Protein AF-0000000077545624 (afdb_homodimer)

Foldseek 3Di:
DPPPPPPPPPPPPPPPCPPPVQFDKDWDDQPPPVNVVVVVVVVVVVPVPDDDDDDDDGDPTDIDHDDDFDKDWDWDWDDDPPDIAIKIWIWTDDPSVRDIDIDIDHD/DPPPPPPPPPPPPPPPCPPPVQFDKDWDDQPPPVNVVVVVVVVVVVPVPDDDDDDDDGDPTDIDHDDDWDKDWDWDWDDDPHDIAIKIWIWTDDPSVRDIDIDIDHD

Radius of gyration: 26.28 Å; Cα contacts (8 Å, |Δi|>4): 383; chains: 2; bounding box: 69×70×75 Å

Structure (mmCIF, N/CA/C/O backbone):
data_AF-0000000077545624-model_v1
#
loop_
_entity.id
_entity.type
_entity.pdbx_description
1 polymer '(pine wood nematode) hypothetical protein'
#
loop_
_atom_site.group_PDB
_atom_site.id
_atom_site.type_symbol
_atom_site.label_atom_id
_atom_site.label_alt_id
_atom_site.label_comp_id
_atom_site.label_asym_id
_atom_site.label_entity_id
_atom_site.label_seq_id
_atom_site.pdbx_PDB_ins_code
_atom_site.Cartn_x
_atom_site.Cartn_y
_atom_site.Cartn_z
_atom_site.occupancy
_atom_site.B_iso_or_equiv
_atom_site.auth_seq_id
_atom_site.auth_comp_id
_atom_site.auth_asym_id
_atom_site.auth_atom_id
_atom_site.pdbx_PDB_model_num
ATOM 1 N N . MET A 1 1 ? -30.781 -36.688 50.375 1 37.25 1 MET A N 1
ATOM 2 C CA . MET A 1 1 ? -30.953 -35.594 49.438 1 37.25 1 MET A CA 1
ATOM 3 C C . MET A 1 1 ? -29.672 -35.344 48.625 1 37.25 1 MET A C 1
ATOM 5 O O . MET A 1 1 ? -28.625 -35.094 49.188 1 37.25 1 MET A O 1
ATOM 9 N N . SER A 1 2 ? -29.484 -36.125 47.438 1 46.56 2 SER A N 1
ATOM 10 C CA . SER A 1 2 ? -28.375 -36.156 46.5 1 46.56 2 SER A CA 1
ATOM 11 C C . SER A 1 2 ? -28.109 -34.781 45.906 1 46.56 2 SER A C 1
ATOM 13 O O . SER A 1 2 ? -29.047 -34.156 45.406 1 46.56 2 SER A O 1
ATOM 15 N N . THR A 1 3 ? -27.281 -33.906 46.469 1 46.47 3 THR A N 1
ATOM 16 C CA . THR A 1 3 ? -26.812 -32.625 45.969 1 46.47 3 THR A CA 1
ATOM 17 C C . THR A 1 3 ? -26.203 -32.781 44.594 1 46.47 3 THR A C 1
ATOM 19 O O . THR A 1 3 ? -25.25 -33.531 44.375 1 46.47 3 THR A O 1
ATOM 22 N N . LYS A 1 4 ? -27.062 -32.688 43.562 1 50.19 4 LYS A N 1
ATOM 23 C CA . LYS A 1 4 ? -26.625 -32.625 42.156 1 50.19 4 LYS A CA 1
ATOM 24 C C . LYS A 1 4 ? -25.641 -31.469 41.938 1 50.19 4 LYS A C 1
ATOM 26 O O . LYS A 1 4 ? -26 -30.297 42.125 1 50.19 4 LYS A O 1
ATOM 31 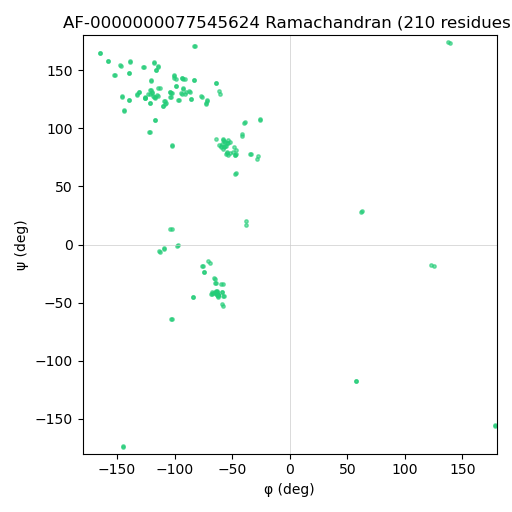N N . LEU A 1 5 ? -24.391 -31.609 42.312 1 43.12 5 LEU A N 1
ATOM 32 C CA . LEU A 1 5 ? -23.375 -30.641 41.969 1 43.12 5 LEU A CA 1
ATOM 33 C C . LEU A 1 5 ? -23.312 -30.438 40.438 1 43.12 5 LEU A C 1
ATOM 35 O O . LEU A 1 5 ? -23.078 -31.391 39.688 1 43.12 5 LEU A O 1
ATOM 39 N N . THR A 1 6 ? -24.141 -29.578 39.875 1 48.28 6 THR A N 1
ATOM 40 C CA . THR A 1 6 ? -24.062 -29.203 38.469 1 48.28 6 THR A CA 1
ATOM 41 C C . THR A 1 6 ? -22.688 -28.625 38.156 1 48.28 6 THR A C 1
ATOM 43 O O . THR A 1 6 ? -22.281 -27.609 38.75 1 48.28 6 THR A O 1
ATOM 46 N N . VAL A 1 7 ? -21.719 -29.453 37.75 1 47 7 VAL A N 1
ATOM 47 C CA . VAL A 1 7 ? -20.406 -29.047 37.219 1 47 7 VAL A CA 1
ATOM 48 C C . VAL A 1 7 ? -20.594 -28.172 36 1 47 7 VAL A C 1
ATOM 50 O O . VAL A 1 7 ? -21.172 -28.594 35 1 47 7 VAL A O 1
ATOM 53 N N . LEU A 1 8 ? -20.844 -26.859 36.25 1 44.16 8 LEU A N 1
ATOM 54 C CA . LEU A 1 8 ? -20.812 -25.922 35.156 1 44.16 8 LEU A CA 1
ATOM 55 C C . LEU A 1 8 ? -19.469 -25.969 34.438 1 44.16 8 LEU A C 1
ATOM 57 O O . LEU A 1 8 ? -18.438 -25.609 35 1 44.16 8 LEU A O 1
ATOM 61 N N . CYS A 1 9 ? -19.234 -26.844 33.406 1 41.84 9 CYS A N 1
ATOM 62 C CA . CYS A 1 9 ? -18.078 -26.891 32.531 1 41.84 9 CYS A CA 1
ATOM 63 C C . CYS A 1 9 ? -17.922 -25.578 31.766 1 41.84 9 CYS A C 1
ATOM 65 O O . CYS A 1 9 ? -18.812 -25.203 31 1 41.84 9 CYS A O 1
ATOM 67 N N . PHE A 1 10 ? -17.281 -24.562 32.375 1 43.69 10 PHE A N 1
ATOM 68 C CA . PHE A 1 10 ? -16.859 -23.391 31.609 1 43.69 10 PHE A CA 1
ATOM 69 C C . PHE A 1 10 ? -16 -23.797 30.422 1 43.69 10 PHE A C 1
ATOM 71 O O . PHE A 1 10 ? -14.875 -24.281 30.594 1 43.69 10 PHE A O 1
ATOM 78 N N . PHE A 1 11 ? -16.562 -24.266 29.297 1 41.69 11 PHE A N 1
ATOM 79 C CA . PHE A 1 11 ? -15.82 -24.406 28.062 1 41.69 11 PHE A CA 1
ATOM 80 C C . PHE A 1 11 ? -15.102 -23.109 27.703 1 41.69 11 PHE A C 1
ATOM 82 O O . PHE A 1 11 ? -15.742 -22.109 27.375 1 41.69 11 PHE A O 1
ATOM 89 N N . GLY A 1 12 ? -13.977 -22.781 28.312 1 37.41 12 GLY A N 1
ATOM 90 C CA . GLY A 1 12 ? -13.141 -21.688 27.844 1 37.41 12 GLY A CA 1
ATOM 91 C C . GLY A 1 12 ? -12.742 -21.812 26.391 1 37.41 12 GLY A C 1
ATOM 92 O O . GLY A 1 12 ? -12.133 -22.812 25.984 1 37.41 12 GLY A O 1
ATOM 93 N N . ILE A 1 13 ? -13.469 -21.359 25.453 1 38.97 13 ILE A N 1
ATOM 94 C CA . ILE A 1 13 ? -12.984 -21.188 24.078 1 38.97 13 ILE A CA 1
ATO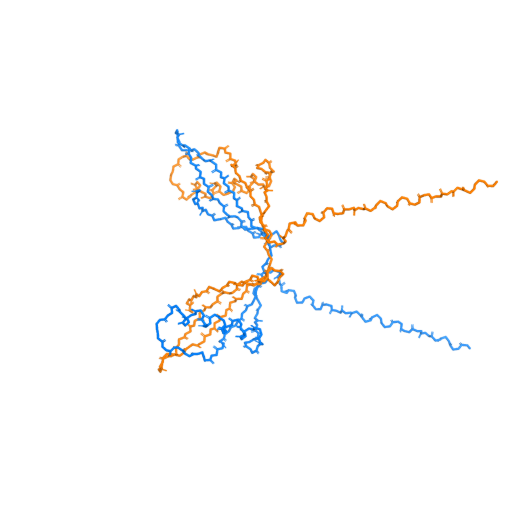M 95 C C . ILE A 1 13 ? -11.625 -20.5 24.094 1 38.97 13 ILE A C 1
ATOM 97 O O . ILE A 1 13 ? -11.508 -19.359 24.531 1 38.97 13 ILE A O 1
ATOM 101 N N . MET A 1 14 ? -10.617 -21.25 24.406 1 38.84 14 MET A N 1
ATOM 102 C CA . MET A 1 14 ? -9.281 -20.719 24.141 1 38.84 14 MET A CA 1
ATOM 103 C C . MET A 1 14 ? -9.195 -20.156 22.719 1 38.84 14 MET A C 1
ATOM 105 O O . MET A 1 14 ? -9.266 -20.906 21.75 1 38.84 14 MET A O 1
ATOM 109 N N . ALA A 1 15 ? -9.586 -18.969 22.469 1 36.28 15 ALA A N 1
ATOM 110 C CA . ALA A 1 15 ? -9.141 -18.281 21.25 1 36.28 15 ALA A CA 1
ATOM 111 C C . ALA A 1 15 ? -7.633 -18.406 21.062 1 36.28 15 ALA A C 1
ATOM 113 O O . ALA A 1 15 ? -6.859 -18 21.938 1 36.28 15 ALA A O 1
ATOM 114 N N . VAL A 1 16 ? -7.145 -19.516 20.625 1 35.31 16 VAL A N 1
ATOM 115 C CA . VAL A 1 16 ? -5.781 -19.469 20.109 1 35.31 16 VAL A CA 1
ATOM 116 C C . VAL A 1 16 ? -5.523 -18.125 19.422 1 35.31 16 VAL A C 1
ATOM 118 O O . VAL A 1 16 ? -6.133 -17.812 18.406 1 35.31 16 VAL A O 1
ATOM 121 N N . ALA A 1 17 ? -5.293 -17.094 20.188 1 35.62 17 ALA A N 1
ATOM 122 C CA . ALA A 1 17 ? -4.66 -15.906 19.625 1 35.62 17 ALA A CA 1
ATOM 123 C C . ALA A 1 17 ? -3.439 -16.281 18.797 1 35.62 17 ALA A C 1
ATOM 125 O O . ALA A 1 17 ? -2.422 -16.719 19.344 1 35.62 17 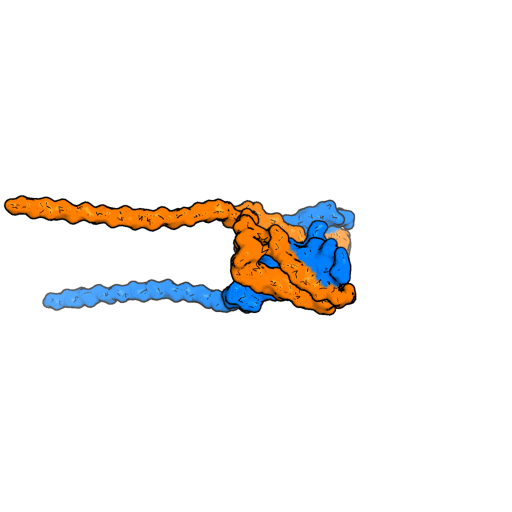ALA A O 1
ATOM 126 N N . TYR A 1 18 ? -3.586 -17.109 17.688 1 36.59 18 TYR A N 1
ATOM 127 C CA . TYR A 1 18 ? -2.439 -17 16.797 1 36.59 18 TYR A CA 1
ATOM 128 C C . TYR A 1 18 ? -1.783 -15.625 16.922 1 36.59 18 TYR A C 1
ATOM 130 O O . TYR A 1 18 ? -2.412 -14.602 16.625 1 36.59 18 TYR A O 1
ATOM 138 N N . SER A 1 19 ? -1.057 -15.398 17.953 1 40.72 19 SER A N 1
ATOM 139 C CA . SER A 1 19 ? -0.257 -14.203 18.203 1 40.72 19 SER A CA 1
ATOM 140 C C . SER A 1 19 ? 0.385 -13.695 16.922 1 40.72 19 SER A C 1
ATOM 142 O O . SER A 1 19 ? 1.55 -13.984 16.641 1 40.72 19 SER A O 1
ATOM 144 N N . GLN A 1 20 ? -0.12 -14.148 15.703 1 45.25 20 GLN A N 1
ATOM 145 C CA . GLN A 1 20 ? 0.575 -13.43 14.641 1 45.25 20 GLN A CA 1
ATOM 146 C C . GLN A 1 20 ? 0.751 -11.953 14.992 1 45.25 20 GLN A C 1
ATOM 148 O O . GLN A 1 20 ? -0.158 -11.328 15.547 1 45.25 20 GLN A O 1
ATOM 153 N N . ILE A 1 21 ? 1.891 -11.703 15.523 1 49.56 21 ILE A N 1
ATOM 154 C CA . ILE A 1 21 ? 2.16 -10.281 15.695 1 49.56 21 ILE A CA 1
ATOM 155 C C . ILE A 1 21 ? 1.366 -9.477 14.672 1 49.56 21 ILE A C 1
ATOM 157 O O . ILE A 1 21 ? 1.457 -9.734 13.469 1 49.56 21 ILE A O 1
ATOM 161 N N . PRO A 1 22 ? 0.387 -8.82 15.016 1 58.16 22 PRO A N 1
ATOM 162 C CA . PRO A 1 22 ? -0.35 -7.969 14.07 1 58.16 22 PRO A CA 1
ATOM 163 C C . PRO A 1 22 ? 0.566 -7.246 13.086 1 58.16 22 PRO A C 1
ATOM 165 O O . PRO A 1 22 ? 1.574 -6.66 13.492 1 58.16 22 PRO A O 1
ATOM 168 N N . GLY A 1 23 ? 0.608 -7.656 11.891 1 65.56 23 GLY A N 1
ATOM 169 C CA . GLY A 1 23 ? 1.312 -6.969 10.82 1 65.56 23 GLY A CA 1
ATOM 170 C C . GLY A 1 23 ? 2.354 -7.832 10.141 1 65.56 23 GLY A C 1
ATOM 171 O O . GLY A 1 23 ? 2.887 -7.461 9.094 1 65.56 23 GLY A O 1
ATOM 172 N N . GLY A 1 24 ? 2.752 -9 10.875 1 81.56 24 GLY A N 1
ATOM 173 C CA . GLY A 1 24 ? 3.748 -9.82 10.195 1 81.56 24 GLY A CA 1
ATOM 174 C C . GLY A 1 24 ? 3.148 -10.766 9.172 1 81.56 24 GLY A C 1
ATOM 175 O O . GLY A 1 24 ? 1.928 -10.906 9.094 1 81.56 24 GLY A O 1
ATOM 176 N N . PHE A 1 25 ? 4.051 -11.383 8.414 1 92.19 25 PHE A N 1
ATOM 177 C CA . PHE A 1 25 ? 3.596 -12.344 7.41 1 92.19 25 PHE A CA 1
ATOM 178 C C . PHE A 1 25 ? 3.352 -13.711 8.039 1 92.19 25 PHE A C 1
ATOM 180 O O . PHE A 1 25 ? 4.094 -14.133 8.93 1 92.19 25 PHE A O 1
ATOM 187 N N . ALA A 1 26 ? 2.348 -14.383 7.621 1 94.88 26 ALA A N 1
ATOM 188 C CA . ALA A 1 26 ? 2.014 -15.758 7.984 1 94.88 26 ALA A CA 1
ATOM 189 C C . ALA A 1 26 ? 1.995 -16.656 6.758 1 94.88 26 ALA A C 1
ATOM 191 O O . ALA A 1 26 ? 1.365 -16.344 5.75 1 94.88 26 ALA A O 1
ATOM 192 N N . GLU A 1 27 ? 2.672 -17.766 6.898 1 97.38 27 GLU A N 1
ATOM 193 C CA . GLU A 1 27 ? 2.67 -18.719 5.789 1 97.38 27 GLU A CA 1
ATOM 194 C C . GLU A 1 27 ? 1.269 -19.266 5.535 1 97.38 27 GLU A C 1
ATOM 196 O O . GLU A 1 27 ? 0.531 -19.547 6.48 1 97.38 27 GLU A O 1
ATOM 201 N N . GLN A 1 28 ? 1.001 -19.359 4.285 1 98.19 28 GLN A N 1
ATOM 202 C CA . GLN A 1 28 ? -0.296 -19.906 3.893 1 98.19 28 GLN A CA 1
ATOM 203 C C . GLN A 1 28 ? -0.137 -21.234 3.16 1 98.19 28 GLN A C 1
ATOM 205 O O . GLN A 1 28 ? 0.902 -21.484 2.551 1 98.19 28 GLN A O 1
ATOM 210 N N . ASP A 1 29 ? -1.139 -22.016 3.244 1 98.44 29 ASP A N 1
ATOM 211 C CA . ASP A 1 29 ? -1.172 -23.297 2.531 1 98.44 29 ASP A CA 1
ATOM 212 C C . ASP A 1 29 ? -1.347 -23.078 1.03 1 98.44 29 ASP A C 1
ATOM 214 O O . ASP A 1 29 ? -2.354 -22.516 0.59 1 98.44 29 ASP A O 1
ATOM 218 N N . VAL A 1 30 ? -0.44 -23.609 0.249 1 98.56 30 VAL A N 1
ATOM 219 C CA . VAL A 1 30 ? -0.44 -23.391 -1.194 1 98.56 30 VAL A CA 1
ATOM 220 C C . VAL A 1 30 ? -1.611 -24.141 -1.826 1 98.56 30 VAL A C 1
ATOM 222 O O . VAL A 1 30 ? -1.986 -23.875 -2.969 1 98.56 30 VAL A O 1
ATOM 225 N N . ASN A 1 31 ? -2.211 -25.047 -1.079 1 98.19 31 ASN A N 1
ATOM 226 C CA . ASN A 1 31 ? -3.34 -25.812 -1.591 1 98.19 31 ASN A CA 1
ATOM 227 C C . ASN A 1 31 ? -4.672 -25.219 -1.144 1 98.19 31 ASN A C 1
ATOM 229 O O . ASN A 1 31 ? -5.734 -25.766 -1.445 1 98.19 31 ASN A O 1
ATOM 233 N N . ASP A 1 32 ? -4.605 -24.172 -0.376 1 97.94 32 ASP A N 1
ATOM 234 C CA . ASP A 1 32 ? -5.824 -23.469 0.008 1 97.94 32 ASP A CA 1
ATOM 235 C C . ASP A 1 32 ? -6.562 -22.938 -1.219 1 97.94 32 ASP A C 1
ATOM 237 O O . ASP A 1 32 ? -5.973 -22.25 -2.055 1 97.94 32 ASP A O 1
ATOM 241 N N . PRO A 1 33 ? -7.852 -23.219 -1.303 1 97.94 33 PRO A N 1
ATOM 242 C CA . PRO A 1 33 ? -8.609 -22.781 -2.479 1 97.94 33 PRO A CA 1
ATOM 243 C C . PRO A 1 33 ? -8.562 -21.281 -2.697 1 97.94 33 PRO A C 1
ATOM 245 O O . PRO A 1 33 ? -8.555 -20.812 -3.842 1 97.94 33 PRO A O 1
ATOM 248 N N . GLN A 1 34 ? -8.516 -20.5 -1.666 1 97.19 34 GLN A N 1
ATOM 249 C CA . GLN A 1 34 ? -8.445 -19.047 -1.807 1 97.19 34 GLN A CA 1
ATOM 250 C C . GLN A 1 34 ? -7.102 -18.625 -2.4 1 97.19 34 GLN A C 1
ATOM 252 O O . GLN A 1 34 ? -7.055 -17.75 -3.271 1 97.19 34 GLN A O 1
ATOM 257 N N . ILE A 1 35 ? -6.062 -19.234 -1.939 1 98.38 35 ILE A N 1
ATOM 258 C CA . ILE A 1 35 ? -4.727 -18.938 -2.434 1 98.38 35 ILE A CA 1
ATOM 259 C C . ILE A 1 35 ? -4.625 -19.312 -3.91 1 98.38 35 ILE A C 1
ATOM 261 O O . ILE A 1 35 ? -4.086 -18.547 -4.715 1 98.38 35 ILE A O 1
ATOM 265 N N . ILE A 1 36 ? -5.176 -20.453 -4.25 1 98.38 36 ILE A N 1
ATOM 266 C CA . ILE A 1 36 ? -5.141 -20.906 -5.637 1 98.38 36 ILE A CA 1
ATOM 267 C C . ILE A 1 36 ? -5.938 -19.953 -6.516 1 98.38 36 ILE A C 1
ATOM 269 O O . ILE A 1 36 ? -5.5 -19.594 -7.609 1 98.38 36 ILE A O 1
ATOM 273 N N . ALA A 1 37 ? -7.086 -19.516 -5.984 1 97.94 37 ALA A N 1
ATOM 274 C CA . ALA A 1 37 ? -7.914 -18.578 -6.742 1 97.94 37 ALA A CA 1
ATOM 275 C C . ALA A 1 37 ? -7.172 -17.281 -6.996 1 97.94 37 ALA A C 1
ATOM 277 O O . ALA A 1 37 ? -7.207 -16.734 -8.109 1 97.94 37 ALA A O 1
ATOM 278 N N . LEU A 1 38 ? -6.52 -16.75 -6.008 1 98.38 38 LEU A N 1
ATOM 279 C CA . LEU A 1 38 ? -5.758 -15.516 -6.148 1 98.38 38 LEU A CA 1
ATOM 280 C C . LEU A 1 38 ? -4.605 -15.695 -7.133 1 98.38 38 LEU A C 1
ATOM 282 O O . LEU A 1 38 ? -4.344 -14.82 -7.957 1 98.38 38 LEU A O 1
ATOM 286 N N . ALA A 1 39 ? -3.928 -16.828 -7.094 1 98.56 39 ALA A N 1
ATOM 287 C CA . ALA A 1 39 ? -2.828 -17.125 -8.008 1 98.56 39 ALA A CA 1
ATOM 288 C C . ALA A 1 39 ? -3.318 -17.188 -9.453 1 98.56 39 ALA A C 1
ATOM 290 O O . ALA A 1 39 ? -2.66 -16.672 -10.359 1 98.56 39 ALA A O 1
ATOM 291 N N . GLN A 1 40 ? -4.449 -17.781 -9.617 1 98.44 40 GLN A N 1
ATOM 292 C CA . GLN A 1 40 ? -5 -17.922 -10.961 1 98.44 40 GLN A CA 1
ATOM 293 C C . GLN A 1 40 ? -5.391 -16.562 -11.539 1 98.44 40 GLN A C 1
ATOM 295 O O . GLN A 1 40 ? -5.191 -16.312 -12.727 1 98.44 40 GLN A O 1
ATOM 300 N N . LYS A 1 41 ? -5.965 -15.758 -10.711 1 98.31 41 LYS A N 1
ATOM 301 C CA . LYS A 1 41 ? -6.273 -14.406 -11.172 1 98.31 41 LYS A CA 1
ATOM 302 C C . LYS A 1 41 ? -5.004 -13.648 -11.531 1 98.31 41 LYS A C 1
ATOM 304 O O . LYS A 1 41 ? -4.965 -12.93 -12.531 1 98.31 41 LYS A O 1
ATOM 309 N N . SER A 1 42 ? -4.012 -13.758 -10.719 1 98.38 42 SER A N 1
ATOM 310 C CA . SER A 1 42 ? -2.715 -13.156 -11.023 1 98.38 42 SER A CA 1
ATOM 311 C C . SER A 1 42 ? -2.143 -13.703 -12.328 1 98.38 42 SER A C 1
ATOM 313 O O . SER A 1 42 ? -1.569 -12.953 -13.117 1 98.38 42 SER A O 1
ATOM 315 N N . PHE A 1 43 ? -2.295 -15.016 -12.539 1 98.12 43 PHE A N 1
ATOM 316 C CA . PHE A 1 43 ? -1.821 -15.641 -13.766 1 98.12 43 PHE A CA 1
ATOM 317 C C . PHE A 1 43 ? -2.545 -15.07 -14.977 1 98.12 43 PHE A C 1
ATOM 319 O O . PHE A 1 43 ? -1.926 -14.82 -16.016 1 98.12 43 PHE A O 1
ATOM 326 N N . SER A 1 44 ? -3.887 -14.922 -14.805 1 97.81 44 SER A N 1
ATOM 327 C CA . SER A 1 44 ? -4.648 -14.352 -15.906 1 97.81 44 SER A CA 1
ATOM 328 C C . SER A 1 44 ? -4.121 -12.969 -16.281 1 97.81 44 SER A C 1
ATOM 330 O O . SER A 1 44 ? -3.984 -12.656 -17.469 1 97.81 44 SER A O 1
ATOM 332 N N . LYS A 1 45 ? -3.855 -12.164 -15.289 1 97.19 45 LYS A N 1
ATOM 333 C CA . LYS A 1 45 ? -3.277 -10.844 -15.539 1 97.19 45 LYS A CA 1
ATOM 334 C C . LYS A 1 45 ? -1.898 -10.961 -16.188 1 97.19 45 LYS A C 1
ATOM 336 O O . LYS A 1 45 ? -1.577 -10.227 -17.125 1 97.19 45 LYS A O 1
ATOM 341 N N . PHE A 1 46 ? -1.124 -11.82 -15.727 1 97.19 46 PHE A N 1
ATOM 342 C CA . PHE A 1 46 ? 0.21 -12.086 -16.25 1 97.19 46 PHE A CA 1
ATOM 343 C C . PHE A 1 46 ? 0.146 -12.484 -17.719 1 97.19 46 PHE A C 1
ATOM 345 O O . PHE A 1 46 ? 0.849 -11.906 -18.547 1 97.19 46 PHE A O 1
ATOM 352 N N . ALA A 1 47 ? -0.682 -13.422 -17.969 1 95.75 47 ALA A N 1
ATOM 353 C CA . ALA A 1 47 ? -0.783 -13.945 -19.328 1 95.75 47 ALA A CA 1
ATOM 354 C C . ALA A 1 47 ? -1.333 -12.883 -20.281 1 95.75 47 ALA A C 1
ATOM 356 O O . ALA A 1 47 ? -1.005 -12.883 -21.469 1 95.75 47 ALA A O 1
ATOM 357 N N . ALA A 1 48 ? -2.125 -12.031 -19.703 1 95.5 48 ALA A N 1
ATOM 358 C CA . ALA A 1 48 ? -2.734 -10.984 -20.531 1 95.5 48 ALA A CA 1
ATOM 359 C C . ALA A 1 48 ? -1.718 -9.906 -20.891 1 95.5 48 ALA A C 1
ATOM 361 O O . ALA A 1 48 ? -1.872 -9.219 -21.906 1 95.5 48 ALA A O 1
ATOM 362 N N . THR A 1 49 ? -0.679 -9.734 -20.141 1 94.06 49 THR A N 1
ATOM 363 C CA . THR A 1 49 ? 0.233 -8.609 -20.328 1 94.06 49 THR A CA 1
ATOM 364 C C . THR A 1 49 ? 1.57 -9.086 -20.891 1 94.06 49 THR A C 1
ATOM 366 O O . THR A 1 49 ? 2.471 -8.281 -21.141 1 94.06 49 THR A O 1
ATOM 369 N N . ARG A 1 50 ? 1.588 -10.359 -21 1 93.25 50 ARG A N 1
ATOM 370 C CA . ARG A 1 50 ? 2.822 -10.938 -21.516 1 93.25 50 ARG A CA 1
ATOM 371 C C . ARG A 1 50 ? 2.584 -11.633 -22.859 1 93.25 50 ARG A C 1
ATOM 373 O O . ARG A 1 50 ? 1.481 -12.102 -23.125 1 93.25 50 ARG A O 1
ATOM 380 N N . ASN A 1 51 ? 3.613 -11.609 -23.609 1 89.62 51 ASN A N 1
ATOM 381 C CA . ASN A 1 51 ? 3.549 -12.328 -24.875 1 89.62 51 ASN A CA 1
ATOM 382 C C . ASN A 1 51 ? 4.023 -13.773 -24.719 1 89.62 51 ASN A C 1
ATOM 384 O O . ASN A 1 51 ? 5.027 -14.031 -24.062 1 89.62 51 ASN A O 1
ATOM 388 N N . GLY A 1 52 ? 3.184 -14.633 -25.266 1 89.81 52 GLY A N 1
ATOM 389 C CA . GLY A 1 52 ? 3.52 -16.047 -25.234 1 89.81 52 GLY A CA 1
ATOM 390 C C . GLY A 1 52 ? 2.336 -16.938 -24.891 1 89.81 52 GLY A C 1
ATOM 391 O O . GLY A 1 52 ? 1.213 -16.438 -24.734 1 89.81 52 GLY A O 1
ATOM 392 N N . ASN A 1 53 ? 2.611 -18.234 -24.984 1 93.44 53 ASN A N 1
ATOM 393 C CA . ASN A 1 53 ? 1.623 -19.219 -24.594 1 93.44 53 ASN A CA 1
ATOM 394 C C . ASN A 1 53 ? 1.943 -19.812 -23.219 1 93.44 53 ASN A C 1
ATOM 396 O O . ASN A 1 53 ? 2.559 -20.875 -23.125 1 93.44 53 ASN A O 1
ATOM 400 N N . PHE A 1 54 ? 1.514 -19.125 -22.219 1 96.56 54 PHE A N 1
ATOM 401 C CA . PHE A 1 54 ? 1.849 -19.5 -20.844 1 96.56 54 PHE A CA 1
ATOM 402 C C . PHE A 1 54 ? 0.795 -20.438 -20.281 1 96.56 54 PHE A C 1
ATOM 404 O O . PHE A 1 54 ? -0.394 -20.312 -20.578 1 96.56 54 PHE A O 1
ATOM 411 N N . GLU A 1 55 ? 1.283 -21.359 -19.531 1 97.5 55 GLU A N 1
ATOM 412 C CA . GLU A 1 55 ? 0.422 -22.25 -18.766 1 97.5 55 GLU A CA 1
ATOM 413 C C . GLU A 1 55 ? 0.705 -22.141 -17.266 1 97.5 55 GLU A C 1
ATOM 415 O O . GLU A 1 55 ? 1.861 -22.047 -16.859 1 97.5 55 GLU A O 1
ATOM 420 N N . PHE A 1 56 ? -0.351 -22.203 -16.516 1 98.06 56 PHE A N 1
ATOM 421 C CA . PHE A 1 56 ? -0.217 -22.219 -15.062 1 98.06 56 PHE A CA 1
ATOM 422 C C . PHE A 1 56 ? 0.218 -23.594 -14.578 1 98.06 56 PHE A C 1
ATOM 424 O O . PHE A 1 56 ? -0.398 -24.609 -14.922 1 98.06 56 PHE A O 1
ATOM 431 N N . VAL A 1 57 ? 1.295 -23.703 -13.758 1 98 57 VAL A N 1
ATOM 432 C CA . VAL A 1 57 ? 1.792 -25 -13.305 1 98 57 VAL A CA 1
ATOM 433 C C . VAL A 1 57 ? 1.358 -25.25 -11.867 1 98 57 VAL A C 1
ATOM 435 O O . VAL A 1 57 ? 0.594 -26.188 -11.594 1 98 57 VAL A O 1
ATOM 438 N N . LYS A 1 58 ? 1.849 -24.406 -10.875 1 98.12 58 LYS A N 1
ATOM 439 C CA . LYS A 1 58 ? 1.528 -24.578 -9.461 1 98.12 58 LYS A CA 1
ATOM 440 C C . LYS A 1 58 ? 1.886 -23.328 -8.664 1 98.12 58 LYS A C 1
ATOM 442 O O . LYS A 1 58 ? 2.635 -22.469 -9.141 1 98.12 58 LYS A O 1
ATOM 447 N N . VAL A 1 59 ? 1.308 -23.312 -7.402 1 98.81 59 VAL A N 1
ATOM 448 C CA . VAL A 1 59 ? 1.753 -22.312 -6.43 1 98.81 59 VAL A CA 1
ATOM 449 C C . VAL A 1 59 ? 2.99 -22.828 -5.695 1 98.81 59 VAL A C 1
ATOM 451 O O . VAL A 1 59 ? 2.982 -23.938 -5.152 1 98.81 59 VAL A O 1
ATOM 454 N N . LYS A 1 60 ? 3.98 -22.047 -5.754 1 98.75 60 LYS A N 1
ATOM 455 C CA . LYS A 1 60 ? 5.227 -22.422 -5.082 1 98.75 60 LYS A CA 1
ATOM 456 C C . LYS A 1 60 ? 5.188 -22.047 -3.605 1 98.75 60 LYS A C 1
ATOM 458 O O . LYS A 1 60 ? 5.57 -22.828 -2.744 1 98.75 60 LYS A O 1
ATOM 463 N N . SER A 1 61 ? 4.746 -20.891 -3.324 1 98.75 61 SER A N 1
ATOM 464 C CA . SER A 1 61 ? 4.656 -20.422 -1.945 1 98.75 61 SER A CA 1
ATOM 465 C C . SER A 1 61 ? 3.641 -19.297 -1.813 1 98.75 61 SER A C 1
ATOM 467 O O . SER A 1 61 ? 3.271 -18.656 -2.807 1 98.75 61 SER A O 1
ATOM 469 N N . ALA A 1 62 ? 3.158 -19.109 -0.612 1 98.62 62 ALA A N 1
ATOM 470 C CA . ALA A 1 62 ? 2.227 -18.016 -0.314 1 98.62 62 ALA A CA 1
ATOM 471 C C . ALA A 1 62 ? 2.334 -17.594 1.146 1 98.62 62 ALA A C 1
ATOM 473 O O . ALA A 1 62 ? 2.539 -18.422 2.031 1 98.62 62 ALA A O 1
ATOM 474 N N . ARG A 1 63 ? 2.166 -16.328 1.431 1 98 63 ARG A N 1
ATOM 475 C CA . ARG A 1 63 ? 2.043 -15.773 2.779 1 98 63 ARG A CA 1
ATOM 476 C C . ARG A 1 63 ? 1.103 -14.578 2.803 1 98 63 ARG A C 1
ATOM 478 O O . ARG A 1 63 ? 0.854 -13.953 1.767 1 98 63 ARG A O 1
ATOM 485 N N . SER A 1 64 ? 0.528 -14.352 3.881 1 96.56 64 SER A N 1
ATOM 486 C CA . SER A 1 64 ? -0.421 -13.258 4.039 1 96.56 64 SER A CA 1
ATOM 487 C C . SER A 1 64 ? -0.049 -12.367 5.227 1 96.56 64 SER A C 1
ATOM 489 O O . SER A 1 64 ? 0.614 -12.82 6.16 1 96.56 64 SER A O 1
ATOM 491 N N . GLN A 1 65 ? -0.46 -11.109 5.125 1 92.5 65 GLN A N 1
ATOM 492 C CA . GLN A 1 65 ? -0.241 -10.102 6.164 1 92.5 65 GLN A CA 1
ATOM 493 C C . GLN A 1 65 ? -1.47 -9.219 6.34 1 92.5 65 GLN A C 1
ATOM 495 O O . GLN A 1 65 ? -1.975 -8.648 5.371 1 92.5 65 GLN A O 1
ATOM 500 N N . VAL A 1 66 ? -1.854 -9.234 7.539 1 89.75 66 VAL A N 1
ATOM 501 C CA . VAL A 1 66 ? -2.951 -8.312 7.832 1 89.75 66 VAL A CA 1
ATOM 502 C C . VAL A 1 66 ? -2.436 -6.879 7.832 1 89.75 66 VAL A C 1
ATOM 504 O O . VAL A 1 66 ? -1.486 -6.551 8.547 1 89.75 66 VAL A O 1
ATOM 507 N N . VAL A 1 67 ? -3.059 -6.168 6.941 1 88.5 67 VAL A N 1
ATOM 508 C CA . VAL A 1 67 ? -2.719 -4.75 6.852 1 88.5 67 VAL A CA 1
ATOM 509 C C . VAL A 1 67 ? -3.857 -3.908 7.418 1 88.5 67 VAL A C 1
ATOM 511 O O . VAL A 1 67 ? -5.004 -4.027 6.977 1 88.5 67 VAL A O 1
ATOM 514 N N . ALA A 1 68 ? -3.531 -3.113 8.43 1 88.56 68 ALA A N 1
ATOM 515 C CA . ALA A 1 68 ? -4.484 -2.203 9.055 1 88.56 68 ALA A CA 1
ATOM 516 C C . ALA A 1 68 ? -3.799 -0.92 9.516 1 88.56 68 ALA A C 1
ATOM 518 O O . ALA A 1 68 ? -2.764 -0.97 10.188 1 88.56 68 ALA A O 1
ATOM 519 N N . GLY A 1 69 ? -4.367 0.227 9.094 1 90.75 69 GLY A N 1
ATOM 520 C CA . GLY A 1 69 ? -3.809 1.521 9.461 1 90.75 69 GLY A CA 1
ATOM 521 C C . GLY A 1 69 ? -4.562 2.688 8.844 1 90.75 69 GLY A C 1
ATOM 522 O O . GLY A 1 69 ? -5.773 2.609 8.641 1 90.75 69 GLY A O 1
ATOM 523 N N . ILE A 1 70 ? -3.816 3.768 8.727 1 93.38 70 ILE A N 1
ATOM 524 C CA . ILE A 1 70 ? -4.391 4.973 8.133 1 93.38 70 ILE A CA 1
ATOM 525 C C . ILE A 1 70 ? -3.43 5.547 7.098 1 93.38 70 ILE A C 1
ATOM 527 O O . ILE A 1 70 ? -2.225 5.645 7.348 1 93.38 70 ILE A O 1
ATOM 531 N N . ASN A 1 71 ? -3.973 5.793 5.926 1 95.38 71 ASN A N 1
ATOM 532 C CA . ASN A 1 71 ? -3.264 6.566 4.914 1 95.38 71 ASN A CA 1
ATOM 533 C C . ASN A 1 71 ? -3.633 8.047 4.98 1 95.38 71 ASN A C 1
ATOM 535 O O . ASN A 1 71 ? -4.812 8.398 5.031 1 95.38 71 ASN A O 1
ATOM 539 N N . TYR A 1 72 ? -2.613 8.867 5.023 1 97.56 72 TYR A N 1
ATOM 540 C CA . TYR A 1 72 ? -2.814 10.312 4.922 1 97.56 72 TYR A CA 1
ATOM 541 C C . TYR A 1 72 ? -2.225 10.859 3.629 1 97.56 72 TYR A C 1
ATOM 543 O O . TYR A 1 72 ? -1.131 10.453 3.221 1 97.56 72 TYR A O 1
ATOM 551 N N . GLU A 1 73 ? -2.982 11.656 3.029 1 98.44 73 GLU A N 1
ATOM 552 C CA . GLU A 1 73 ? -2.449 12.5 1.961 1 98.44 73 GLU A CA 1
ATOM 553 C C . GLU A 1 73 ? -2.395 13.961 2.387 1 98.44 73 GLU A C 1
ATOM 555 O O . GLU A 1 73 ? -3.43 14.578 2.652 1 98.44 73 GLU A O 1
ATOM 560 N N . ILE A 1 74 ? -1.246 14.445 2.377 1 98.75 74 ILE A N 1
ATOM 561 C CA . ILE A 1 74 ? -1.025 15.797 2.885 1 98.75 74 ILE A CA 1
ATOM 562 C C . ILE A 1 74 ? -0.313 16.641 1.825 1 98.75 74 ILE A C 1
ATOM 564 O O . ILE A 1 74 ? 0.685 16.203 1.246 1 98.75 74 ILE A O 1
ATOM 568 N N . GLU A 1 75 ? -0.863 17.719 1.522 1 98.81 75 GLU A N 1
ATOM 569 C CA . GLU A 1 75 ? -0.188 18.75 0.725 1 98.81 75 GLU A CA 1
ATOM 570 C C . GLU A 1 75 ? 0.281 19.906 1.597 1 98.81 75 GLU A C 1
ATOM 572 O O . GLU A 1 75 ? -0.501 20.469 2.369 1 98.81 75 GLU A O 1
ATOM 577 N N . PHE A 1 76 ? 1.517 20.25 1.402 1 98.62 76 PHE A N 1
ATOM 578 C CA . PHE A 1 76 ? 2.029 21.375 2.17 1 98.62 76 PHE A CA 1
ATOM 579 C C . PHE A 1 76 ? 2.904 22.266 1.301 1 98.62 76 PHE A C 1
ATOM 581 O O . PHE A 1 76 ? 3.428 21.828 0.276 1 98.62 76 PHE A O 1
ATOM 588 N N . ILE A 1 77 ? 3.031 23.516 1.73 1 98.19 77 ILE A N 1
ATOM 589 C CA . ILE A 1 77 ? 3.762 24.531 0.984 1 98.19 77 ILE A CA 1
ATOM 590 C C . ILE A 1 77 ? 5.133 24.75 1.617 1 98.19 77 ILE A C 1
ATOM 592 O O . ILE A 1 77 ? 5.254 24.844 2.842 1 98.19 77 ILE A O 1
ATOM 596 N N . VAL A 1 78 ? 6.121 24.719 0.81 1 97.81 78 VAL A N 1
ATOM 597 C CA . VAL A 1 78 ? 7.48 25.031 1.245 1 97.81 78 VAL A CA 1
ATOM 598 C C . VAL A 1 78 ? 7.992 26.25 0.49 1 97.81 78 VAL A C 1
ATOM 600 O O . VAL A 1 78 ? 7.504 26.578 -0.595 1 97.81 78 VAL A O 1
ATOM 603 N N . LYS A 1 79 ? 8.891 26.875 1.076 1 97 79 LYS A N 1
ATOM 604 C CA . LYS A 1 79 ? 9.531 28.047 0.485 1 97 79 LYS A CA 1
ATOM 605 C C . LYS A 1 79 ? 11.031 27.844 0.347 1 97 79 LYS A C 1
ATOM 607 O O . LYS A 1 79 ? 11.68 27.328 1.262 1 97 79 LYS A O 1
ATOM 612 N N . ASN A 1 80 ? 11.508 28.094 -0.823 1 95 80 ASN A N 1
ATOM 613 C CA . ASN A 1 80 ? 12.938 28.172 -1.099 1 95 80 ASN A CA 1
ATOM 614 C C . ASN A 1 80 ? 13.359 29.562 -1.56 1 95 80 ASN A C 1
ATOM 616 O O . ASN A 1 80 ? 13.195 29.906 -2.732 1 95 80 ASN A O 1
ATOM 620 N N . GLY A 1 81 ? 14.016 30.234 -0.683 1 92.44 81 GLY A N 1
ATOM 621 C CA . GLY A 1 81 ? 14.203 31.656 -0.994 1 92.44 81 GLY A CA 1
ATOM 622 C C . GLY A 1 81 ? 12.898 32.406 -1.195 1 92.44 81 GLY A C 1
ATOM 623 O O . GLY A 1 81 ? 12.078 32.469 -0.281 1 92.44 81 GLY A O 1
ATOM 624 N N . ASN A 1 82 ? 12.625 32.969 -2.4 1 92.81 82 ASN A N 1
ATOM 625 C CA . ASN A 1 82 ? 11.406 33.719 -2.682 1 92.81 82 ASN A CA 1
ATOM 626 C C . ASN A 1 82 ? 10.406 32.875 -3.486 1 92.81 82 ASN A C 1
ATOM 628 O O . ASN A 1 82 ? 9.383 33.406 -3.936 1 92.81 82 ASN A O 1
ATOM 632 N N . LYS A 1 83 ? 10.602 31.594 -3.58 1 94.81 83 LYS A N 1
ATOM 633 C CA . LYS A 1 83 ? 9.711 30.734 -4.363 1 94.81 83 LYS A CA 1
ATOM 634 C C . LYS A 1 83 ? 8.984 29.734 -3.469 1 94.81 83 LYS A C 1
ATOM 636 O O . LYS A 1 83 ? 9.602 29.078 -2.633 1 94.81 83 LYS A O 1
ATOM 641 N N . GLU A 1 84 ? 7.707 29.75 -3.678 1 96.56 84 GLU A N 1
ATOM 642 C CA . GLU A 1 84 ? 6.91 28.75 -2.963 1 96.56 84 GLU A CA 1
ATOM 643 C C . GLU A 1 84 ? 6.562 27.578 -3.863 1 96.56 84 GLU A C 1
ATOM 645 O O . GLU A 1 84 ? 6.293 27.75 -5.055 1 96.56 84 GLU A O 1
ATOM 650 N N . GLU A 1 85 ? 6.566 26.375 -3.256 1 95.5 85 GLU A N 1
ATOM 651 C CA . GLU A 1 85 ? 6.195 25.172 -3.99 1 95.5 85 GLU A CA 1
ATOM 652 C C . GLU A 1 85 ? 5.34 24.25 -3.131 1 95.5 85 GLU A C 1
ATOM 654 O O . GLU A 1 85 ? 5.469 24.23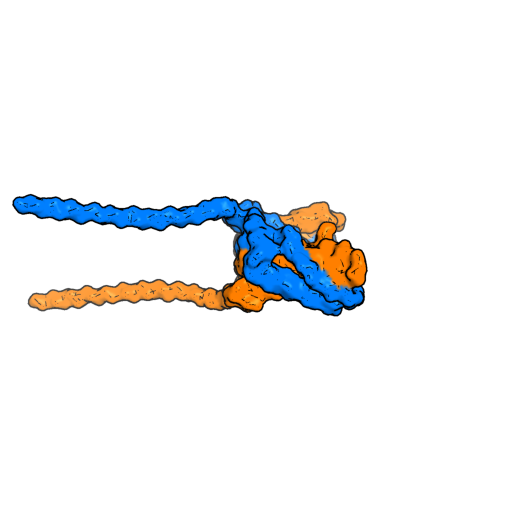4 -1.905 1 95.5 85 GLU A O 1
ATOM 659 N N . CYS A 1 86 ? 4.492 23.594 -3.828 1 98.31 86 CYS A N 1
ATOM 660 C CA . CYS A 1 86 ? 3.641 22.609 -3.164 1 98.31 86 CYS A CA 1
ATOM 661 C C . CYS A 1 86 ? 4.27 21.219 -3.205 1 98.31 86 CYS A C 1
ATOM 663 O O . CYS A 1 86 ? 4.789 20.797 -4.242 1 98.31 86 CYS A O 1
ATOM 665 N N . VAL A 1 87 ? 4.23 20.578 -2.059 1 97.88 87 VAL A N 1
ATOM 666 C CA . VAL A 1 87 ? 4.727 19.203 -1.948 1 97.88 87 VAL A CA 1
ATOM 667 C C . VAL A 1 87 ? 3.607 18.281 -1.459 1 97.88 87 VAL A C 1
ATOM 669 O O . VAL A 1 87 ? 2.871 18.641 -0.532 1 97.88 87 VAL A O 1
ATOM 672 N N . LYS A 1 88 ? 3.441 17.156 -2.119 1 98.62 88 LYS A N 1
ATOM 673 C CA . LYS A 1 88 ? 2.506 16.125 -1.671 1 98.62 88 LYS A CA 1
ATOM 674 C C . LYS A 1 88 ? 3.229 15.016 -0.909 1 98.62 88 LYS A C 1
ATOM 676 O O . LYS A 1 88 ? 4.312 14.586 -1.311 1 98.62 88 LYS A O 1
ATOM 681 N N . SER A 1 89 ? 2.635 14.648 0.132 1 98.5 89 SER A N 1
ATOM 682 C CA . SER A 1 89 ? 3.148 13.531 0.923 1 98.5 89 SER A CA 1
ATOM 683 C C . SER A 1 89 ? 2.047 12.531 1.247 1 98.5 89 SER A C 1
ATOM 685 O O . SER A 1 89 ? 0.962 12.914 1.691 1 98.5 89 SER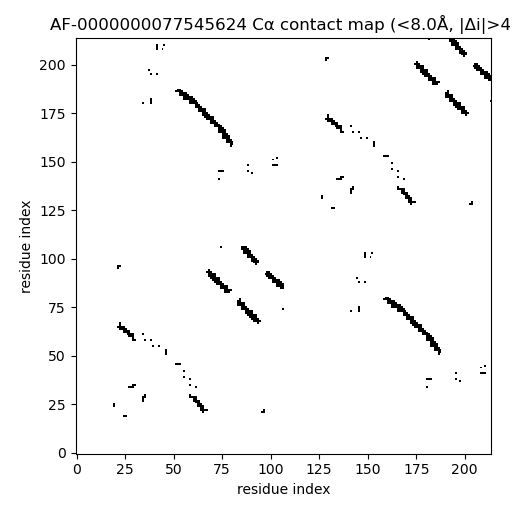 A O 1
ATOM 687 N N . THR A 1 90 ? 2.293 11.305 1.033 1 98.25 90 THR A N 1
ATOM 688 C CA . THR A 1 90 ? 1.453 10.211 1.503 1 98.25 90 THR A CA 1
ATOM 689 C C . THR A 1 90 ? 2.084 9.531 2.711 1 98.25 90 THR A C 1
ATOM 691 O O . THR A 1 90 ? 3.242 9.109 2.66 1 98.25 90 THR A O 1
ATOM 694 N N . VAL A 1 91 ? 1.344 9.414 3.746 1 98.12 91 VAL A N 1
ATOM 695 C CA . VAL A 1 91 ? 1.854 8.836 4.988 1 98.12 91 VAL A CA 1
ATOM 696 C C . VAL A 1 91 ? 1.016 7.625 5.379 1 98.12 91 VAL A C 1
ATOM 698 O O . VAL A 1 91 ? -0.205 7.727 5.527 1 98.12 91 VAL A O 1
ATOM 701 N N . PHE A 1 92 ? 1.624 6.496 5.508 1 95.44 92 PHE A N 1
ATOM 702 C CA . PHE A 1 92 ? 0.985 5.32 6.086 1 95.44 92 PHE A CA 1
ATOM 703 C C . PHE A 1 92 ? 1.333 5.188 7.566 1 95.44 92 PHE A C 1
ATOM 705 O O . PHE A 1 92 ? 2.51 5.18 7.934 1 95.44 92 PHE A O 1
ATOM 712 N N . SER A 1 93 ? 0.277 5.133 8.344 1 94.75 93 SER A N 1
ATOM 713 C CA . SER A 1 93 ? 0.47 5.027 9.789 1 94.75 93 SER A CA 1
ATOM 714 C C . SER A 1 93 ? -0.279 3.83 10.359 1 94.75 93 SER A C 1
ATOM 716 O O . SER A 1 93 ? -1.468 3.646 10.094 1 94.75 93 SER A O 1
ATOM 718 N N . GLN A 1 94 ? 0.528 3.027 11.078 1 90.81 94 GLN A N 1
ATOM 719 C CA . GLN A 1 94 ? -0.034 1.912 11.828 1 90.81 94 GLN A CA 1
ATOM 720 C C . GLN A 1 94 ? 0.312 2.023 13.312 1 90.81 94 GLN A C 1
ATOM 722 O O . GLN A 1 94 ? 1.33 1.49 13.758 1 90.81 94 GLN A O 1
ATOM 727 N N . PRO A 1 95 ? -0.559 2.539 14.102 1 83.81 95 PRO A N 1
ATOM 728 C CA . PRO A 1 95 ? -0.258 2.854 15.5 1 83.81 95 PRO A CA 1
ATOM 729 C C . PRO A 1 95 ? 0.046 1.609 16.328 1 83.81 95 PRO A C 1
ATOM 731 O O . PRO A 1 95 ? 0.914 1.645 17.203 1 83.81 95 PRO A O 1
ATOM 734 N N . TRP A 1 96 ? -0.532 0.456 16.094 1 83.88 96 TRP A N 1
ATOM 735 C CA . TRP A 1 96 ? -0.38 -0.736 16.922 1 83.88 96 TRP A CA 1
ATOM 736 C C . TRP A 1 96 ? 0.976 -1.394 16.688 1 83.88 96 TRP A C 1
ATOM 738 O O . TRP A 1 96 ? 1.482 -2.113 17.547 1 83.88 96 TRP A O 1
ATOM 748 N N . THR A 1 97 ? 1.652 -1.053 15.539 1 83.56 97 THR A N 1
ATOM 749 C CA . THR A 1 97 ? 2.988 -1.567 15.258 1 83.56 97 THR A CA 1
ATOM 750 C C . THR A 1 97 ? 4.02 -0.443 15.281 1 83.56 97 THR A C 1
ATOM 752 O O . THR A 1 97 ? 5.211 -0.68 15.07 1 83.56 97 THR A O 1
ATOM 755 N N . GLN A 1 98 ? 3.557 0.86 15.438 1 87.12 98 GLN A N 1
ATOM 756 C CA . GLN A 1 98 ? 4.418 2.037 15.43 1 87.12 98 GLN A CA 1
ATOM 757 C C . GLN A 1 98 ? 5.129 2.189 14.086 1 87.12 98 GLN A C 1
ATOM 759 O O . GLN A 1 98 ? 6.309 2.545 14.039 1 87.12 98 GLN A O 1
ATOM 764 N N . THR A 1 99 ? 4.496 1.703 13.117 1 90.44 99 THR A N 1
ATOM 765 C CA . THR A 1 99 ? 5.008 1.863 11.758 1 90.44 99 THR A CA 1
ATOM 766 C C . THR A 1 99 ? 4.523 3.176 11.148 1 90.44 99 THR A C 1
ATOM 768 O O . THR A 1 99 ? 3.357 3.543 11.305 1 90.44 99 THR A O 1
ATOM 771 N N . GLU A 1 100 ? 5.434 3.99 10.539 1 94.62 100 GLU A N 1
ATOM 772 C CA . GLU A 1 100 ? 5.102 5.223 9.828 1 94.62 100 GLU A CA 1
ATOM 773 C C . GLU A 1 100 ? 6.008 5.426 8.617 1 94.62 100 GLU A C 1
ATOM 775 O O . GLU A 1 100 ? 7.234 5.457 8.75 1 94.62 100 GLU A O 1
ATOM 780 N N . GLU A 1 101 ? 5.426 5.387 7.488 1 95.75 101 GLU A N 1
ATOM 781 C CA . GLU A 1 101 ? 6.172 5.547 6.242 1 95.75 101 GLU A CA 1
ATOM 782 C C . GLU A 1 101 ? 5.711 6.785 5.48 1 95.75 101 GLU A C 1
ATOM 784 O O . GLU A 1 101 ? 4.512 6.984 5.273 1 95.75 101 GLU A O 1
ATOM 789 N N . HIS A 1 102 ? 6.645 7.625 5.129 1 97.06 102 HIS A N 1
ATOM 790 C CA . HIS A 1 102 ? 6.359 8.852 4.391 1 97.06 102 HIS A CA 1
ATOM 791 C C . HIS A 1 102 ? 6.852 8.75 2.951 1 97.06 102 HIS A C 1
ATOM 793 O O . HIS A 1 102 ? 8.031 8.469 2.711 1 97.06 102 HIS A O 1
ATOM 799 N N . THR A 1 103 ? 5.996 8.945 2.027 1 96.81 103 THR A N 1
ATOM 800 C CA . THR A 1 103 ? 6.344 8.977 0.611 1 96.81 103 THR A CA 1
ATOM 801 C C . THR A 1 103 ? 6.051 10.344 0.01 1 96.81 103 THR A C 1
ATOM 803 O O . THR A 1 103 ? 4.926 10.844 0.099 1 96.81 103 THR A O 1
ATOM 806 N N . LEU A 1 104 ? 7.047 10.836 -0.578 1 96.94 104 LEU A N 1
ATOM 807 C CA . LEU A 1 104 ? 6.918 12.18 -1.143 1 96.94 104 LEU A CA 1
ATOM 808 C C . LEU A 1 104 ? 6.508 12.109 -2.609 1 96.94 104 LEU A C 1
ATOM 810 O O . LEU A 1 104 ? 6.891 11.18 -3.324 1 96.94 104 LEU A O 1
ATOM 814 N N . GLY A 1 105 ? 5.668 13.086 -2.961 1 93.31 105 GLY A N 1
ATOM 815 C CA . GLY A 1 105 ? 5.211 13.203 -4.336 1 93.31 105 GLY A CA 1
ATOM 816 C C . GLY A 1 105 ? 5.02 14.641 -4.781 1 93.31 105 GLY A C 1
ATOM 817 O O . GLY A 1 105 ? 5.5 15.57 -4.129 1 93.31 105 GLY A O 1
ATOM 818 N N . SER A 1 106 ? 4.469 14.719 -6.004 1 88.94 106 SER A N 1
ATOM 819 C CA . SER A 1 106 ? 4.254 16.047 -6.566 1 88.94 106 SER A CA 1
ATOM 820 C C . SER A 1 106 ? 2.797 16.484 -6.422 1 88.94 106 SER A C 1
ATOM 822 O O . SER A 1 106 ? 1.894 15.641 -6.406 1 88.94 106 SER A O 1
ATOM 824 N N . CYS A 1 107 ? 2.684 17.703 -6.219 1 89.44 107 CYS A N 1
ATOM 825 C CA . CYS A 1 107 ? 1.346 18.281 -6.18 1 89.44 107 CYS A CA 1
ATOM 826 C C . CYS A 1 107 ? 0.754 18.391 -7.582 1 89.44 107 CYS A C 1
ATOM 828 O O . CYS A 1 107 ? 1.485 18.547 -8.555 1 89.44 107 CYS A O 1
ATOM 830 N N . MET B 1 1 ? -51.281 9.25 46.969 1 37.41 1 MET B N 1
ATOM 831 C CA . MET B 1 1 ? -50.281 8.281 46.594 1 37.41 1 MET B CA 1
ATOM 832 C C . MET B 1 1 ? -49.719 8.602 45.219 1 37.41 1 MET B C 1
ATOM 834 O O . MET B 1 1 ? -50.406 8.508 44.219 1 37.41 1 MET B O 1
ATOM 838 N N . SER B 1 2 ? -48.844 9.727 45.031 1 45.66 2 SER B N 1
ATOM 839 C CA . SER B 1 2 ? -48.281 10.305 43.812 1 45.66 2 SER B CA 1
ATOM 840 C C . SER B 1 2 ? -47.344 9.32 43.125 1 45.66 2 SER B C 1
ATOM 842 O O . SER B 1 2 ? -46.5 8.703 43.75 1 45.66 2 SER B O 1
ATOM 844 N N . THR B 1 3 ? -47.875 8.477 42.188 1 47 3 THR B N 1
ATOM 845 C CA . THR B 1 3 ? -47.094 7.609 41.312 1 47 3 THR B CA 1
ATOM 846 C C . THR B 1 3 ? -46 8.406 40.594 1 47 3 THR B C 1
ATOM 848 O O . THR B 1 3 ? -46.312 9.352 39.844 1 47 3 THR B O 1
ATOM 851 N N . LYS B 1 4 ? -44.844 8.516 41.219 1 51.75 4 LYS B N 1
ATOM 852 C CA . LYS B 1 4 ? -43.688 9.086 40.594 1 51.75 4 LYS B CA 1
ATOM 853 C C . LYS B 1 4 ? -43.312 8.32 39.312 1 51.75 4 LYS B C 1
ATOM 855 O O . LYS B 1 4 ? -43.031 7.121 39.375 1 51.75 4 LYS B O 1
ATOM 860 N N . LEU B 1 5 ? -43.844 8.703 38.156 1 43.59 5 LEU B N 1
ATOM 861 C CA . LEU B 1 5 ? -43.469 8.156 36.844 1 43.59 5 LEU B CA 1
ATOM 862 C C . LEU B 1 5 ? -42 8.422 36.562 1 43.59 5 LEU B C 1
ATOM 864 O O . LEU B 1 5 ? -41.562 9.578 36.531 1 43.59 5 LEU B O 1
ATOM 868 N N . THR B 1 6 ? -41.094 7.609 37 1 49.03 6 THR B N 1
ATOM 869 C CA . THR B 1 6 ? -39.688 7.699 36.625 1 49.03 6 THR B CA 1
ATOM 870 C C . THR B 1 6 ? -39.5 7.586 35.125 1 49.03 6 THR B C 1
ATOM 872 O O . THR B 1 6 ? -39.875 6.57 34.531 1 49.03 6 THR B O 1
ATOM 875 N N . VAL B 1 7 ? -39.594 8.695 34.344 1 48.94 7 VAL B N 1
ATOM 876 C CA . VAL B 1 7 ? -39.281 8.781 32.938 1 48.94 7 VAL B CA 1
ATOM 877 C C . VAL B 1 7 ? -37.812 8.336 32.688 1 48.94 7 VAL B C 1
ATOM 879 O O . VAL B 1 7 ? -36.875 8.953 33.219 1 48.94 7 VAL B O 1
ATOM 882 N N . LEU B 1 8 ? -37.625 7.023 32.562 1 45.94 8 LEU B N 1
ATOM 883 C CA . LEU B 1 8 ? -36.344 6.516 32.094 1 45.94 8 LEU B CA 1
ATOM 884 C C . LEU B 1 8 ? -35.969 7.133 30.766 1 45.94 8 LEU B C 1
ATOM 886 O O . LEU B 1 8 ? -36.594 6.879 29.734 1 45.94 8 LEU B O 1
ATOM 890 N N . CYS B 1 9 ? -35.344 8.336 30.688 1 42.31 9 CYS B N 1
ATOM 891 C CA . CYS B 1 9 ? -34.781 8.938 29.5 1 42.31 9 CYS B CA 1
ATOM 892 C C . CYS B 1 9 ? -33.688 8.055 28.906 1 42.31 9 CYS B C 1
ATOM 894 O O . CYS B 1 9 ? -32.656 7.801 29.562 1 42.31 9 CYS B O 1
ATOM 896 N N . PHE B 1 10 ? -34.062 7.051 28.062 1 45.62 10 PHE B N 1
ATOM 897 C CA . PHE B 1 10 ? -33.094 6.336 27.266 1 45.62 10 PHE B CA 1
ATOM 898 C C . PHE B 1 10 ? -32.25 7.309 26.422 1 45.62 10 PHE B C 1
ATOM 900 O O . PHE B 1 10 ? -32.781 7.945 25.5 1 45.62 10 PHE B O 1
ATOM 907 N N . PHE B 1 11 ? -31.25 7.984 26.953 1 42.91 11 PHE B N 1
ATOM 908 C CA . PHE B 1 11 ? -30.281 8.719 26.141 1 42.91 11 PHE B CA 1
ATOM 909 C C . PHE B 1 11 ? -29.656 7.816 25.078 1 42.91 11 PHE B C 1
ATOM 911 O O . PHE B 1 11 ? -28.906 6.906 25.406 1 42.91 11 PHE B O 1
ATOM 918 N N . GLY B 1 12 ? -30.359 7.504 23.969 1 38.75 12 GLY B N 1
ATOM 919 C CA . GLY B 1 12 ? -29.734 6.844 22.844 1 38.75 12 GLY B CA 1
ATOM 920 C C . GLY B 1 12 ? -28.5 7.566 22.344 1 38.75 12 GLY B C 1
ATOM 921 O O . GLY B 1 12 ? -28.562 8.742 21.984 1 38.75 12 GLY B O 1
ATOM 922 N N . ILE B 1 13 ? -27.328 7.309 22.797 1 40.94 13 ILE B N 1
ATOM 923 C CA . ILE B 1 13 ? -26.078 7.746 22.172 1 40.94 13 ILE B CA 1
ATOM 924 C C . ILE B 1 13 ? -26.125 7.434 20.688 1 40.94 13 ILE B C 1
ATOM 926 O O . ILE B 1 13 ? -26.156 6.27 20.281 1 40.94 13 ILE B O 1
ATOM 930 N N . MET B 1 14 ? -26.844 8.234 19.938 1 40.25 14 MET B N 1
ATOM 931 C CA . MET B 1 14 ? -26.641 8.164 18.5 1 40.25 14 MET B CA 1
ATOM 932 C C . MET B 1 14 ? -25.172 8.242 18.141 1 40.25 14 MET B C 1
ATOM 934 O O . MET B 1 14 ? -24.547 9.297 18.297 1 40.25 14 MET B O 1
ATOM 938 N N . ALA B 1 15 ? -24.391 7.203 18.234 1 36.62 15 ALA B N 1
ATOM 939 C CA . ALA B 1 15 ? -23.094 7.16 17.547 1 36.62 15 ALA B CA 1
ATOM 940 C C . ALA B 1 15 ? -23.234 7.621 16.094 1 36.62 15 ALA B C 1
ATOM 942 O O . ALA B 1 15 ? -24.031 7.074 15.336 1 36.62 15 ALA B O 1
ATOM 943 N N . VAL B 1 16 ? -23.25 8.875 15.828 1 36.66 16 VAL B N 1
ATOM 944 C CA . VAL B 1 16 ? -23.016 9.297 14.445 1 36.66 16 VAL B CA 1
ATOM 945 C C . VAL B 1 16 ? -22.031 8.336 13.781 1 36.66 16 VAL B C 1
ATOM 947 O O . VAL B 1 16 ? -20.859 8.273 14.172 1 36.66 16 VAL B O 1
ATOM 950 N N . ALA B 1 17 ? -22.5 7.184 13.383 1 36.41 17 ALA B N 1
ATOM 951 C CA . ALA B 1 17 ? -21.719 6.426 12.406 1 36.41 17 ALA B CA 1
ATOM 952 C C . ALA B 1 17 ? -21.266 7.316 11.258 1 36.41 17 ALA B C 1
ATOM 954 O O . ALA B 1 17 ? -22.078 7.75 10.438 1 36.41 17 ALA B O 1
ATOM 955 N N . TYR B 1 18 ? -20.453 8.375 11.539 1 36.94 18 TYR B N 1
ATOM 956 C CA . TYR B 1 18 ? -19.797 8.852 10.32 1 36.94 18 TYR B CA 1
ATOM 957 C C . TYR B 1 18 ? -19.625 7.715 9.32 1 36.94 18 TYR B C 1
ATOM 959 O O . TYR B 1 18 ? -18.906 6.746 9.586 1 36.94 18 TYR B O 1
ATOM 967 N N . SER B 1 19 ? -20.672 7.312 8.703 1 41.12 19 SER B N 1
ATOM 968 C CA . SER B 1 19 ? -20.703 6.332 7.625 1 41.12 19 SER B CA 1
ATOM 969 C C . SER B 1 19 ? -19.5 6.492 6.695 1 41.12 19 SER B C 1
ATOM 971 O O . SER B 1 19 ? -19.594 7.168 5.672 1 41.12 19 SER B O 1
ATOM 973 N N . GLN B 1 20 ? -18.391 7.172 7.172 1 45.88 20 GLN B N 1
ATOM 974 C CA . GLN B 1 20 ? -17.328 7.094 6.164 1 45.88 20 GLN B CA 1
ATOM 975 C C . GLN B 1 20 ? -17.266 5.695 5.551 1 45.88 20 GLN B C 1
ATOM 977 O O . GLN B 1 20 ? -17.375 4.695 6.262 1 45.88 20 GLN B O 1
ATOM 982 N N . ILE B 1 21 ? -17.969 5.59 4.465 1 50.03 21 ILE B N 1
ATOM 983 C CA . ILE B 1 21 ? -17.766 4.328 3.756 1 50.03 21 ILE B CA 1
ATOM 984 C C . ILE B 1 21 ? -16.391 3.756 4.078 1 50.03 21 ILE B C 1
ATOM 986 O O . ILE B 1 21 ? -15.375 4.438 3.916 1 50.03 21 ILE B O 1
ATOM 990 N N . PRO B 1 22 ? -16.297 2.758 4.801 1 58.28 22 PRO B N 1
ATOM 991 C CA . PRO B 1 22 ? -14.992 2.131 5.059 1 58.28 22 PRO B CA 1
ATOM 992 C C . PRO B 1 22 ? -14.102 2.082 3.816 1 58.28 22 PRO B C 1
ATOM 994 O O . PRO B 1 22 ? -14.562 1.681 2.742 1 58.28 22 PRO B O 1
ATOM 997 N N . GLY B 1 23 ? -13.141 2.9 3.721 1 65.62 23 GLY B N 1
ATOM 998 C CA . GLY B 1 23 ? -12.141 2.844 2.67 1 65.62 23 GLY B CA 1
ATOM 999 C C . GLY B 1 23 ? -12 4.145 1.906 1 65.62 23 GLY B C 1
ATOM 1000 O O . GLY B 1 23 ? -11.062 4.316 1.121 1 65.62 23 GLY B O 1
ATOM 1001 N N . GLY B 1 24 ? -13.109 5.066 2.029 1 81.56 24 GLY B N 1
ATOM 1002 C CA . GLY B 1 24 ? -12.945 6.312 1.297 1 81.56 24 GLY B CA 1
ATOM 1003 C C . GLY B 1 24 ? -12.125 7.34 2.043 1 81.56 24 GLY B C 1
ATOM 1004 O O . GLY B 1 24 ? -11.789 7.148 3.215 1 81.56 24 GLY B O 1
ATOM 1005 N N . PHE B 1 25 ? -11.789 8.422 1.321 1 92.25 25 PHE B N 1
ATOM 1006 C CA . PHE B 1 25 ? -11.016 9.492 1.944 1 92.25 25 PHE B CA 1
ATOM 1007 C C . PHE B 1 25 ? -11.93 10.438 2.717 1 92.25 25 PHE B C 1
ATOM 1009 O O . PHE B 1 25 ? -13.047 10.727 2.281 1 92.25 25 PHE B O 1
ATOM 1016 N N . ALA B 1 26 ? -11.492 10.898 3.826 1 94.81 26 ALA B N 1
ATOM 1017 C CA . ALA B 1 26 ? -12.148 11.906 4.652 1 94.81 26 ALA B CA 1
ATOM 1018 C C . ALA B 1 26 ? -11.258 13.133 4.824 1 94.81 26 ALA B C 1
ATOM 1020 O O . ALA B 1 26 ? -10.078 13.008 5.176 1 94.81 26 ALA B O 1
ATOM 1021 N N . GLU B 1 27 ? -11.852 14.266 4.586 1 97.38 27 GLU B N 1
ATOM 1022 C CA . GLU B 1 27 ? -11.086 15.492 4.773 1 97.38 27 GLU B CA 1
ATOM 1023 C C . GLU B 1 27 ? -10.688 15.68 6.234 1 97.38 27 GLU B C 1
ATOM 1025 O O . GLU B 1 27 ? -11.484 15.422 7.137 1 97.38 27 GLU B O 1
ATOM 1030 N N . GLN B 1 28 ? -9.492 16.109 6.367 1 98.12 28 GLN B N 1
ATOM 1031 C CA . GLN B 1 28 ? -8.984 16.375 7.711 1 98.12 28 GLN B CA 1
ATOM 1032 C C . GLN B 1 28 ? -8.711 17.859 7.918 1 98.12 28 GLN B C 1
ATOM 1034 O O . GLN B 1 28 ? -8.453 18.594 6.961 1 98.12 28 GLN B O 1
ATOM 1039 N N . ASP B 1 29 ? -8.797 18.25 9.133 1 98.38 29 ASP B N 1
ATOM 1040 C CA . ASP B 1 29 ? -8.492 19.641 9.5 1 98.38 29 ASP B CA 1
ATOM 1041 C C . ASP B 1 29 ? -6.988 19.9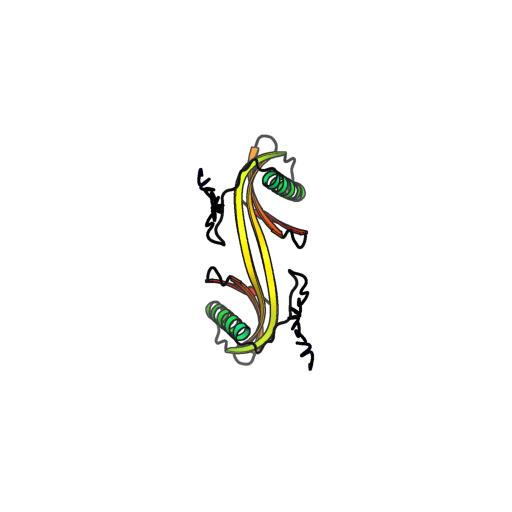06 9.406 1 98.38 29 ASP B C 1
ATOM 1043 O O . ASP B 1 29 ? -6.191 19.266 10.094 1 98.38 29 ASP B O 1
ATOM 1047 N N . VAL B 1 30 ? -6.613 20.891 8.633 1 98.56 30 VAL B N 1
ATOM 1048 C CA . VAL B 1 30 ? -5.211 21.203 8.383 1 98.56 30 VAL B CA 1
ATOM 1049 C C . VAL B 1 30 ? -4.57 21.766 9.656 1 98.56 30 VAL B C 1
ATOM 1051 O O . VAL B 1 30 ? -3.346 21.797 9.773 1 98.56 30 VAL B O 1
ATOM 1054 N N . ASN B 1 31 ? -5.375 22.172 10.609 1 98.12 31 ASN B N 1
ATOM 1055 C CA . ASN B 1 31 ? -4.863 22.719 11.859 1 98.12 31 ASN B CA 1
ATOM 1056 C C . ASN B 1 31 ? -4.816 21.656 12.961 1 98.12 31 ASN B C 1
ATOM 1058 O O . ASN B 1 31 ? -4.449 21.953 14.094 1 98.12 31 ASN B O 1
ATOM 1062 N N . ASP B 1 32 ? -5.23 20.469 12.625 1 97.88 32 ASP B N 1
ATOM 1063 C CA . ASP B 1 32 ? -5.117 19.375 13.578 1 97.88 32 ASP B CA 1
ATOM 1064 C C . ASP B 1 32 ? -3.66 19.109 13.938 1 97.88 32 ASP B C 1
ATOM 1066 O O . ASP B 1 32 ? -2.816 18.938 13.047 1 97.88 32 ASP B O 1
ATOM 1070 N N . PRO B 1 33 ? -3.383 19 15.234 1 97.94 33 PRO B N 1
ATOM 1071 C CA . PRO B 1 33 ? -1.994 18.812 15.656 1 97.94 33 PRO B CA 1
ATOM 1072 C C . PRO B 1 33 ? -1.372 17.547 15.062 1 97.94 33 PRO B C 1
ATOM 1074 O O . PRO B 1 33 ? -0.177 17.516 14.766 1 97.94 33 PRO B O 1
ATOM 1077 N N . GLN B 1 34 ? -2.115 16.516 14.883 1 97.19 34 GLN B N 1
ATOM 1078 C CA . GLN B 1 34 ? -1.586 15.281 14.305 1 97.19 34 GLN B CA 1
ATOM 1079 C C . GLN B 1 34 ? -1.214 15.477 12.836 1 97.19 34 GLN B C 1
ATOM 1081 O O . GLN B 1 34 ? -0.164 15.008 12.391 1 97.19 34 GLN B O 1
ATOM 1086 N N . ILE B 1 35 ? -2.055 16.156 12.125 1 98.38 35 ILE B N 1
ATOM 1087 C CA . ILE B 1 35 ? -1.809 16.422 10.711 1 98.38 35 ILE B CA 1
ATOM 1088 C C . ILE B 1 35 ? -0.562 17.297 10.562 1 98.38 35 ILE B C 1
ATOM 1090 O O . ILE B 1 35 ? 0.283 17.031 9.703 1 98.38 35 ILE B O 1
ATOM 1094 N N . ILE B 1 36 ? -0.452 18.281 11.438 1 98.31 36 ILE B N 1
ATOM 1095 C CA . ILE B 1 36 ? 0.7 19.172 11.398 1 98.31 36 ILE B CA 1
ATOM 1096 C C . ILE B 1 36 ? 1.974 18.391 11.703 1 98.31 36 ILE B C 1
ATOM 1098 O O . ILE B 1 36 ? 2.996 18.562 11.039 1 98.31 36 ILE B O 1
ATOM 1102 N N . ALA B 1 37 ? 1.87 17.5 12.68 1 97.94 37 ALA B N 1
ATOM 1103 C CA . ALA B 1 37 ? 3.029 16.688 13.039 1 97.94 37 ALA B CA 1
ATOM 1104 C C . ALA B 1 37 ? 3.469 15.805 11.875 1 97.94 37 ALA B C 1
ATOM 1106 O O . ALA B 1 37 ? 4.664 15.695 11.586 1 97.94 37 ALA B O 1
ATOM 1107 N N . LEU B 1 38 ? 2.549 15.188 11.203 1 98.38 38 LEU B N 1
ATOM 1108 C CA . LEU B 1 38 ? 2.859 14.344 10.055 1 98.38 38 LEU B CA 1
ATOM 1109 C C . LEU B 1 38 ? 3.461 15.164 8.922 1 98.38 38 LEU B C 1
ATOM 1111 O O . LEU B 1 38 ? 4.418 14.727 8.273 1 98.38 38 LEU B O 1
ATOM 1115 N N . ALA B 1 39 ? 2.945 16.359 8.688 1 98.56 39 ALA B N 1
ATOM 1116 C CA . ALA B 1 39 ? 3.465 17.234 7.652 1 98.56 39 ALA B CA 1
ATOM 1117 C C . ALA B 1 39 ? 4.902 17.641 7.949 1 98.56 39 ALA B C 1
ATOM 1119 O O . ALA B 1 39 ? 5.746 17.672 7.047 1 98.56 39 ALA B O 1
ATOM 1120 N N . GLN B 1 40 ? 5.141 17.922 9.195 1 98.38 40 GLN B N 1
ATOM 1121 C CA . GLN B 1 40 ? 6.48 18.344 9.586 1 98.38 40 GLN B CA 1
ATOM 1122 C C . GLN B 1 40 ? 7.492 17.219 9.414 1 98.38 40 GLN B C 1
ATOM 1124 O O . GLN B 1 40 ? 8.625 17.453 9 1 98.38 40 GLN B O 1
ATOM 1129 N N . LYS B 1 41 ? 7.086 16.062 9.781 1 98.31 41 LYS B N 1
ATOM 1130 C CA . LYS B 1 41 ? 7.969 14.914 9.555 1 98.31 41 LYS B CA 1
ATOM 1131 C C . LYS B 1 41 ? 8.227 14.711 8.062 1 98.31 41 LYS B C 1
ATOM 1133 O O . LYS B 1 41 ? 9.359 14.414 7.66 1 98.31 41 LYS B O 1
ATOM 1138 N N . SER B 1 42 ? 7.227 14.805 7.277 1 98.31 42 SER B N 1
ATOM 1139 C CA . SER B 1 42 ? 7.379 14.727 5.828 1 98.31 42 SER B CA 1
ATOM 1140 C C . SER B 1 42 ? 8.312 15.82 5.316 1 98.31 42 SER B C 1
ATOM 1142 O O . SER B 1 42 ? 9.133 15.578 4.426 1 98.31 42 SER B O 1
ATOM 1144 N N . PHE B 1 43 ? 8.172 17.016 5.867 1 98.12 43 PHE B N 1
ATOM 1145 C CA . PHE B 1 43 ? 9.031 18.141 5.484 1 98.12 43 PHE B CA 1
ATOM 1146 C C . PHE B 1 43 ? 10.484 17.844 5.812 1 98.12 43 PHE B C 1
ATOM 1148 O O . PHE B 1 43 ? 11.383 18.141 5.023 1 98.12 43 PHE B O 1
ATOM 1155 N N . SER B 1 44 ? 10.68 17.281 7.039 1 97.69 44 SER B N 1
ATOM 1156 C CA . SER B 1 44 ? 12.047 16.922 7.418 1 97.69 44 SER B CA 1
ATOM 1157 C C . SER B 1 44 ? 12.672 15.961 6.414 1 97.69 44 SER B C 1
ATOM 1159 O O . SER B 1 44 ? 13.828 16.125 6.031 1 97.69 44 SER B O 1
ATOM 1161 N N . LYS B 1 45 ? 11.906 14.977 6.02 1 97.19 45 LYS B N 1
ATOM 1162 C CA . LYS B 1 45 ? 12.383 14.039 5.004 1 97.19 45 LYS B CA 1
ATOM 1163 C C . LYS B 1 45 ? 12.633 14.75 3.676 1 97.19 45 LYS B C 1
ATOM 1165 O O . LYS B 1 45 ? 13.633 14.492 3.01 1 97.19 45 LYS B O 1
ATOM 1170 N N . PHE B 1 46 ? 11.781 15.578 3.301 1 97.12 46 PHE B N 1
ATOM 1171 C CA . PHE B 1 46 ? 11.891 16.375 2.08 1 97.12 46 PHE B CA 1
ATOM 1172 C C . PHE B 1 46 ? 13.164 17.203 2.092 1 97.12 46 PHE B C 1
ATOM 1174 O O . PHE B 1 46 ? 13.945 17.172 1.138 1 97.12 46 PHE B O 1
ATOM 1181 N N . ALA B 1 47 ? 13.312 17.922 3.15 1 95.75 47 ALA B N 1
ATOM 1182 C CA . ALA B 1 47 ? 14.461 18.828 3.254 1 95.75 47 ALA B CA 1
ATOM 1183 C C . ALA B 1 47 ? 15.773 18.047 3.289 1 95.75 47 ALA B C 1
ATOM 1185 O O . ALA B 1 47 ? 16.812 18.547 2.834 1 95.75 47 ALA B O 1
ATOM 1186 N N . ALA B 1 48 ? 15.68 16.844 3.816 1 95.5 48 ALA B N 1
ATOM 1187 C CA . ALA B 1 48 ? 16.875 16.016 3.932 1 95.5 48 ALA B CA 1
ATOM 1188 C C . ALA B 1 48 ? 17.297 15.445 2.574 1 95.5 48 ALA B C 1
ATOM 1190 O O . ALA B 1 48 ? 18.453 15.125 2.357 1 95.5 48 ALA B O 1
ATOM 1191 N N . THR B 1 49 ? 16.406 15.328 1.639 1 94 49 THR B N 1
ATOM 1192 C CA . THR B 1 49 ? 16.688 14.633 0.388 1 94 49 THR B CA 1
ATOM 1193 C C . THR B 1 49 ? 16.781 15.625 -0.771 1 94 49 THR B C 1
ATOM 1195 O O . THR B 1 49 ? 17.016 15.227 -1.913 1 94 49 THR B O 1
ATOM 1198 N N . ARG B 1 50 ? 16.516 16.812 -0.383 1 93.06 50 ARG B N 1
ATOM 1199 C CA . ARG B 1 50 ? 16.562 17.844 -1.405 1 93.06 50 ARG B CA 1
ATOM 1200 C C . ARG B 1 50 ? 17.656 18.859 -1.121 1 93.06 50 ARG B C 1
ATOM 1202 O O . ARG B 1 50 ? 18.031 19.078 0.036 1 93.06 50 ARG B O 1
ATOM 1209 N N . ASN B 1 51 ? 18.141 19.391 -2.182 1 89.44 51 ASN B N 1
ATOM 1210 C CA . ASN B 1 51 ? 19.141 20.438 -2.037 1 89.44 51 ASN B CA 1
ATOM 1211 C C . ASN B 1 51 ? 18.484 21.828 -1.981 1 89.44 51 ASN B C 1
ATOM 1213 O O . ASN B 1 51 ? 17.578 22.125 -2.762 1 89.44 51 ASN B O 1
ATOM 1217 N N . GLY B 1 52 ? 18.922 22.531 -0.954 1 89.69 52 GLY B N 1
ATOM 1218 C CA . GLY B 1 52 ? 18.406 23.891 -0.789 1 89.69 52 GLY B CA 1
ATOM 1219 C C . GLY B 1 52 ? 18.109 24.25 0.656 1 89.69 52 GLY B C 1
ATOM 1220 O O . GLY B 1 52 ? 18.375 23.453 1.562 1 89.69 52 GLY B O 1
ATOM 1221 N N . ASN B 1 53 ? 17.766 25.531 0.82 1 93.25 53 ASN B N 1
ATOM 1222 C CA . ASN B 1 53 ? 17.344 26.016 2.125 1 93.25 53 ASN B CA 1
ATOM 1223 C C . ASN B 1 53 ? 15.828 26.156 2.197 1 93.25 53 ASN B C 1
ATOM 1225 O O . ASN B 1 53 ? 15.289 27.25 1.976 1 93.25 53 ASN B O 1
ATOM 1229 N N . PHE B 1 54 ? 15.18 25.094 2.523 1 96.5 54 PHE B N 1
ATOM 1230 C CA . PHE B 1 54 ? 13.727 25.062 2.506 1 96.5 54 PHE B CA 1
ATOM 1231 C C . PHE B 1 54 ? 13.156 25.422 3.873 1 96.5 54 PHE B C 1
ATOM 1233 O O . PHE B 1 54 ? 13.75 25.078 4.902 1 96.5 54 PHE B O 1
ATOM 1240 N N . GLU B 1 55 ? 12.086 26.125 3.797 1 97.44 55 GLU B N 1
ATOM 1241 C CA . GLU B 1 55 ? 11.305 26.438 4.996 1 97.44 55 GLU B CA 1
ATOM 1242 C C . GLU B 1 55 ? 9.883 25.906 4.879 1 97.44 55 GLU B C 1
ATOM 1244 O O . GLU B 1 55 ? 9.266 25.984 3.814 1 97.44 55 GLU B O 1
ATOM 1249 N N . PHE B 1 56 ? 9.391 25.406 5.98 1 98 56 PHE B N 1
ATOM 1250 C CA . PHE B 1 56 ? 8 24.969 6.039 1 98 56 PHE B CA 1
ATOM 1251 C C . PHE B 1 56 ? 7.059 26.156 6.152 1 98 56 PHE B C 1
ATOM 1253 O O . PHE B 1 56 ? 7.227 27.016 7.023 1 98 56 PHE B O 1
ATOM 1260 N N . VAL B 1 57 ? 6.039 26.281 5.285 1 98 57 VAL B N 1
ATOM 1261 C CA . VAL B 1 57 ? 5.137 27.422 5.312 1 98 57 VAL B CA 1
ATOM 1262 C C . VAL B 1 57 ? 3.82 27.031 5.977 1 98 57 VAL B C 1
ATOM 1264 O O . VAL B 1 57 ? 3.475 27.547 7.039 1 98 57 VAL B O 1
ATOM 1267 N N . LYS B 1 58 ? 3.025 26.062 5.348 1 98.12 58 LYS B N 1
ATOM 1268 C CA . LYS B 1 58 ? 1.731 25.656 5.883 1 98.12 58 LYS B CA 1
ATOM 1269 C C . LYS B 1 58 ? 1.261 24.359 5.234 1 98.12 58 LYS B C 1
ATOM 1271 O O . LYS B 1 58 ? 1.783 23.953 4.191 1 98.12 58 LYS B O 1
ATOM 1276 N N . VAL B 1 59 ? 0.217 23.75 5.922 1 98.81 59 VAL B N 1
ATOM 1277 C CA . VAL B 1 59 ? -0.507 22.641 5.293 1 98.81 59 VAL B CA 1
ATOM 1278 C C . VAL B 1 59 ? -1.618 23.203 4.402 1 98.81 59 VAL B C 1
ATOM 1280 O O . VAL B 1 59 ? -2.436 24.016 4.852 1 98.81 59 VAL B O 1
ATOM 1283 N N . LYS B 1 60 ? -1.565 22.797 3.215 1 98.75 60 LYS B N 1
ATOM 1284 C CA . LYS B 1 60 ? -2.578 23.25 2.264 1 98.75 60 LYS B CA 1
ATOM 1285 C C . LYS B 1 60 ? -3.838 22.391 2.359 1 98.75 60 LYS B C 1
ATOM 1287 O O . LYS B 1 60 ? -4.953 22.922 2.383 1 98.75 60 LYS B O 1
ATOM 1292 N N . SER B 1 61 ? -3.684 21.141 2.408 1 98.75 61 SER B N 1
ATOM 1293 C CA . SER B 1 61 ? -4.816 20.234 2.512 1 98.75 61 SER B CA 1
ATOM 1294 C C . SER B 1 61 ? -4.387 18.891 3.094 1 98.75 61 SER B C 1
ATOM 1296 O O . SER B 1 61 ? -3.199 18.562 3.096 1 98.75 61 SER B O 1
ATOM 1298 N N . ALA B 1 62 ? -5.34 18.188 3.643 1 98.62 62 ALA B N 1
ATOM 1299 C CA . ALA B 1 62 ? -5.102 16.844 4.184 1 98.62 62 ALA B CA 1
ATOM 1300 C C . ALA B 1 62 ? -6.363 15.992 4.117 1 98.62 62 ALA B C 1
ATOM 1302 O O . ALA B 1 62 ? -7.469 16.484 4.324 1 98.62 62 ALA B O 1
ATOM 1303 N N . ARG B 1 63 ? -6.219 14.695 3.895 1 97.94 63 ARG B N 1
ATOM 1304 C CA . ARG B 1 63 ? -7.293 13.719 3.99 1 97.94 63 ARG B CA 1
ATOM 1305 C C . ARG B 1 63 ? -6.762 12.367 4.461 1 97.94 63 ARG B C 1
ATOM 1307 O O . ARG B 1 63 ? -5.562 12.094 4.359 1 97.94 63 ARG B O 1
ATOM 1314 N N . SER B 1 64 ? -7.59 11.633 5.043 1 96.62 64 SER B N 1
ATOM 1315 C CA . SER B 1 64 ? -7.215 10.328 5.574 1 96.62 64 SER B CA 1
ATOM 1316 C C . SER B 1 64 ? -8.156 9.234 5.074 1 96.62 64 SER B C 1
ATOM 1318 O O . SER B 1 64 ? -9.305 9.508 4.723 1 96.62 64 SER B O 1
ATOM 1320 N N . GLN B 1 65 ? -7.613 8.016 5.012 1 92.5 65 GLN B N 1
ATOM 1321 C CA . GLN B 1 65 ? -8.344 6.828 4.594 1 92.5 65 GLN B CA 1
ATOM 1322 C C . GLN B 1 65 ? -7.977 5.621 5.457 1 92.5 65 GLN B C 1
ATOM 1324 O O . GLN B 1 65 ? -6.797 5.297 5.605 1 92.5 65 GLN B O 1
ATOM 1329 N N . VAL B 1 66 ? -9.023 5.121 5.977 1 89.69 66 VAL B N 1
ATOM 1330 C CA . VAL B 1 66 ? -8.781 3.889 6.719 1 89.69 66 VAL B CA 1
ATOM 1331 C C . VAL B 1 66 ? -8.492 2.75 5.746 1 89.69 66 VAL B C 1
ATOM 1333 O O . VAL B 1 66 ? -9.273 2.484 4.832 1 89.69 66 VAL B O 1
ATOM 1336 N N . VAL B 1 67 ? -7.316 2.219 5.98 1 88.44 67 VAL B N 1
ATOM 1337 C CA . VAL B 1 67 ? -6.902 1.079 5.164 1 88.44 67 VAL B CA 1
ATOM 1338 C C . VAL B 1 67 ? -6.93 -0.194 6.008 1 88.44 67 VAL B C 1
ATOM 1340 O O . VAL B 1 67 ? -6.305 -0.26 7.066 1 88.44 67 VAL B O 1
ATOM 1343 N N . ALA B 1 68 ? -7.719 -1.151 5.566 1 88.56 68 ALA B N 1
ATOM 1344 C CA . ALA B 1 68 ? -7.828 -2.455 6.215 1 88.56 68 ALA B CA 1
ATOM 1345 C C . ALA B 1 68 ? -8.047 -3.562 5.191 1 88.56 68 ALA B C 1
ATOM 1347 O O . ALA B 1 68 ? -8.914 -3.453 4.324 1 88.56 68 ALA B O 1
ATOM 1348 N N . GLY B 1 69 ? -7.188 -4.598 5.27 1 90.81 69 GLY B N 1
ATOM 1349 C CA . GLY B 1 69 ? -7.281 -5.719 4.348 1 90.81 69 GLY B CA 1
ATOM 1350 C C . GLY B 1 69 ? -6.211 -6.766 4.574 1 90.81 69 GLY B C 1
ATOM 1351 O O . GLY B 1 69 ? -5.754 -6.965 5.703 1 90.81 69 GLY B O 1
ATOM 1352 N N . ILE B 1 70 ? -5.98 -7.484 3.496 1 93.38 70 ILE B N 1
ATOM 1353 C CA . ILE B 1 70 ? -4.957 -8.523 3.551 1 93.38 70 ILE B CA 1
ATOM 1354 C C . ILE B 1 70 ? -4.047 -8.414 2.33 1 93.38 70 ILE B C 1
ATOM 1356 O O . ILE B 1 70 ? -4.523 -8.25 1.204 1 93.38 70 ILE B O 1
ATOM 1360 N N . ASN B 1 71 ? -2.756 -8.406 2.617 1 95.25 71 ASN B N 1
ATOM 1361 C CA . ASN B 1 71 ? -1.753 -8.555 1.567 1 95.25 71 ASN B CA 1
ATOM 1362 C C . ASN B 1 71 ? -1.318 -10.008 1.411 1 95.25 71 ASN B C 1
ATOM 1364 O O . ASN B 1 71 ? -1.013 -10.68 2.398 1 95.25 71 ASN B O 1
ATOM 1368 N N . TYR B 1 72 ? -1.345 -10.453 0.181 1 97.62 72 TYR B N 1
ATOM 1369 C CA . TYR B 1 72 ? -0.8 -11.766 -0.139 1 97.62 72 TYR B CA 1
ATOM 1370 C C . TYR B 1 72 ? 0.427 -11.648 -1.035 1 97.62 72 TYR B C 1
ATOM 1372 O O . TYR B 1 72 ? 0.446 -10.836 -1.965 1 97.62 72 TYR B O 1
ATOM 1380 N N . GLU B 1 73 ? 1.386 -12.383 -0.671 1 98.44 73 GLU B N 1
ATOM 1381 C CA . GLU B 1 73 ? 2.496 -12.625 -1.586 1 98.44 73 GLU B CA 1
ATOM 1382 C C . GLU B 1 73 ? 2.498 -14.07 -2.082 1 98.44 73 GLU B C 1
ATOM 1384 O O . GLU B 1 73 ? 2.658 -15 -1.293 1 98.44 73 GLU B O 1
ATOM 1389 N N . ILE B 1 74 ? 2.379 -14.18 -3.318 1 98.75 74 ILE B N 1
ATOM 1390 C CA . ILE B 1 74 ? 2.232 -15.5 -3.92 1 98.75 74 ILE B CA 1
ATOM 1391 C C . ILE B 1 74 ? 3.293 -15.695 -5 1 98.75 74 ILE B C 1
ATOM 1393 O O . ILE B 1 74 ? 3.484 -14.828 -5.855 1 98.75 74 ILE B O 1
ATOM 1397 N N . GLU B 1 75 ? 4.004 -16.734 -4.887 1 98.81 75 GLU B N 1
ATOM 1398 C CA . GLU B 1 75 ? 4.875 -17.188 -5.961 1 98.81 75 GLU B CA 1
ATOM 1399 C C . GLU B 1 75 ? 4.281 -18.391 -6.684 1 98.81 75 GLU B C 1
ATOM 1401 O O . GLU B 1 75 ? 3.895 -19.375 -6.047 1 98.81 75 GLU B O 1
ATOM 1406 N N . PHE B 1 76 ? 4.281 -18.281 -7.984 1 98.62 76 PHE B N 1
ATOM 1407 C CA . PHE B 1 76 ? 3.762 -19.406 -8.75 1 98.62 76 PHE B CA 1
ATOM 1408 C C . PHE B 1 76 ? 4.625 -19.672 -9.977 1 98.62 76 PHE B C 1
ATOM 1410 O O . PHE B 1 76 ? 5.344 -18.781 -10.438 1 98.62 76 PHE B O 1
ATOM 1417 N N . ILE B 1 77 ? 4.531 -20.891 -10.469 1 98.25 77 ILE B N 1
ATOM 1418 C CA . ILE B 1 77 ? 5.348 -21.359 -11.586 1 98.25 77 ILE B CA 1
ATOM 1419 C C . ILE B 1 77 ? 4.504 -21.375 -12.859 1 98.25 77 ILE B C 1
ATOM 1421 O O . ILE B 1 77 ? 3.359 -21.828 -12.852 1 98.25 77 ILE B O 1
ATOM 1425 N N . VAL B 1 78 ? 5.035 -20.797 -13.867 1 97.81 78 VAL B N 1
ATOM 1426 C CA . VAL B 1 78 ? 4.41 -20.844 -15.18 1 97.81 78 VAL B CA 1
ATOM 1427 C C . VAL B 1 78 ? 5.336 -21.547 -16.172 1 97.81 78 VAL B C 1
ATOM 1429 O O . VAL B 1 78 ? 6.547 -21.609 -15.953 1 97.81 78 VAL B O 1
ATOM 1432 N N . LYS B 1 79 ? 4.754 -22.031 -17.141 1 97.12 79 LYS B N 1
ATOM 1433 C CA . LYS B 1 79 ? 5.492 -22.703 -18.203 1 97.12 79 LYS B CA 1
ATOM 1434 C C . LYS B 1 79 ? 5.223 -22.062 -19.562 1 97.12 79 LYS B C 1
ATOM 1436 O O . LYS B 1 79 ? 4.078 -21.719 -19.875 1 97.12 79 LYS B O 1
ATOM 1441 N N . ASN B 1 80 ? 6.285 -21.766 -20.234 1 94.94 80 ASN B N 1
ATOM 1442 C CA . ASN B 1 80 ? 6.238 -21.344 -21.625 1 94.94 80 ASN B CA 1
ATOM 1443 C C . ASN B 1 80 ? 6.965 -22.312 -22.547 1 94.94 80 ASN B C 1
ATOM 1445 O O . ASN B 1 80 ? 8.188 -22.266 -22.672 1 94.94 80 ASN B O 1
ATOM 1449 N N . GLY B 1 81 ? 6.172 -23.031 -23.281 1 92.75 81 GLY B N 1
ATOM 1450 C CA . GLY B 1 81 ? 6.809 -24.141 -23.969 1 92.75 81 GLY B CA 1
ATOM 1451 C C . GLY B 1 81 ? 7.5 -25.109 -23.031 1 92.75 81 GLY B C 1
ATOM 1452 O O . GLY B 1 81 ? 6.855 -25.719 -22.172 1 92.75 81 GLY B O 1
ATOM 1453 N N . ASN B 1 82 ? 8.828 -25.281 -23.109 1 93.06 82 ASN B N 1
ATOM 1454 C CA . ASN B 1 82 ? 9.57 -26.219 -22.25 1 93.06 82 ASN B CA 1
ATOM 1455 C C . ASN B 1 82 ? 10.32 -25.469 -21.141 1 93.06 82 ASN B C 1
ATOM 1457 O O . ASN B 1 82 ? 11.102 -26.078 -20.422 1 93.06 82 ASN B O 1
ATOM 1461 N N . LYS B 1 83 ? 10.039 -24.219 -20.891 1 94.94 83 LYS B N 1
ATOM 1462 C CA . LYS B 1 83 ? 10.734 -23.438 -19.875 1 94.94 83 LYS B CA 1
ATOM 1463 C C . LYS B 1 83 ? 9.789 -23.047 -18.75 1 94.94 83 LYS B C 1
ATOM 1465 O O . LYS B 1 83 ? 8.688 -22.547 -19 1 94.94 83 LYS B O 1
ATOM 1470 N N . GLU B 1 84 ? 10.25 -23.359 -17.594 1 96.62 84 GLU B N 1
ATOM 1471 C CA . GLU B 1 84 ? 9.484 -22.938 -16.422 1 96.62 84 GLU B CA 1
ATOM 1472 C C . GLU B 1 84 ? 10.07 -21.672 -15.812 1 96.62 84 GLU B C 1
ATOM 1474 O O . GLU B 1 84 ? 11.297 -21.5 -15.766 1 96.62 84 GLU B O 1
ATOM 1479 N N . GLU B 1 85 ? 9.195 -20.797 -15.336 1 95.5 85 GLU B N 1
ATOM 1480 C CA . GLU B 1 85 ? 9.625 -19.562 -14.688 1 95.5 85 GLU B CA 1
ATOM 1481 C C . GLU B 1 85 ? 8.758 -19.266 -13.461 1 95.5 85 GLU B C 1
ATOM 1483 O O . GLU B 1 85 ? 7.582 -19.625 -13.422 1 95.5 85 GLU B O 1
ATOM 1488 N N . CYS B 1 86 ? 9.406 -18.672 -12.531 1 98.31 86 CYS B N 1
ATOM 1489 C CA . CYS B 1 86 ? 8.711 -18.25 -11.32 1 98.31 86 CYS B CA 1
ATOM 1490 C C . CYS B 1 86 ? 8.219 -16.812 -11.438 1 98.31 86 CYS B C 1
ATOM 1492 O O . CYS B 1 86 ? 8.953 -15.945 -11.906 1 98.31 86 CYS B O 1
ATOM 1494 N N . VAL B 1 87 ? 6.984 -16.641 -11.055 1 97.88 87 VAL B N 1
ATOM 1495 C CA . VAL B 1 87 ? 6.387 -15.305 -11.039 1 97.88 87 VAL B CA 1
ATOM 1496 C C . VAL B 1 87 ? 5.93 -14.961 -9.625 1 97.88 87 VAL B C 1
ATOM 1498 O O . VAL B 1 87 ? 5.328 -15.789 -8.938 1 97.88 87 VAL B O 1
ATOM 1501 N N . LYS B 1 88 ? 6.266 -13.758 -9.164 1 98.62 88 LYS B N 1
ATOM 1502 C CA . LYS B 1 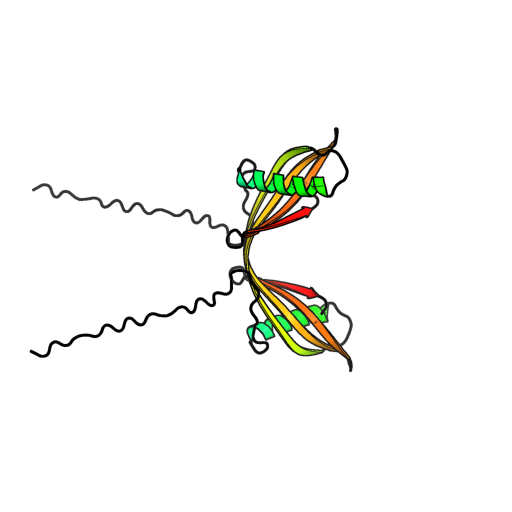88 ? 5.773 -13.242 -7.891 1 98.62 88 LYS B CA 1
ATOM 1503 C C . LYS B 1 88 ? 4.59 -12.305 -8.094 1 98.62 88 LYS B C 1
ATOM 1505 O O . LYS B 1 88 ? 4.598 -11.477 -9.008 1 98.62 88 LYS B O 1
ATOM 1510 N N . SER B 1 89 ? 3.656 -12.492 -7.289 1 98.44 89 SER B N 1
ATOM 1511 C CA . SER B 1 89 ? 2.49 -11.617 -7.293 1 98.44 89 SER B CA 1
ATOM 1512 C C . SER B 1 89 ? 2.154 -11.133 -5.883 1 98.44 89 SER B C 1
ATOM 1514 O O . SER B 1 89 ? 2.096 -11.938 -4.945 1 98.44 89 SER B O 1
ATOM 1516 N N . THR B 1 90 ? 1.952 -9.898 -5.719 1 98.19 90 THR B N 1
ATOM 1517 C CA . THR B 1 90 ? 1.396 -9.312 -4.504 1 98.19 90 THR B CA 1
ATOM 1518 C C . THR B 1 90 ? -0.067 -8.93 -4.711 1 98.19 90 THR B C 1
ATOM 1520 O O . THR B 1 90 ? -0.398 -8.203 -5.652 1 98.19 90 THR B O 1
ATOM 1523 N N . VAL B 1 91 ? -0.886 -9.383 -3.859 1 98.12 91 VAL B N 1
ATOM 1524 C CA . VAL B 1 91 ? -2.32 -9.148 -3.986 1 98.12 91 VAL B CA 1
ATOM 1525 C C . VAL B 1 91 ?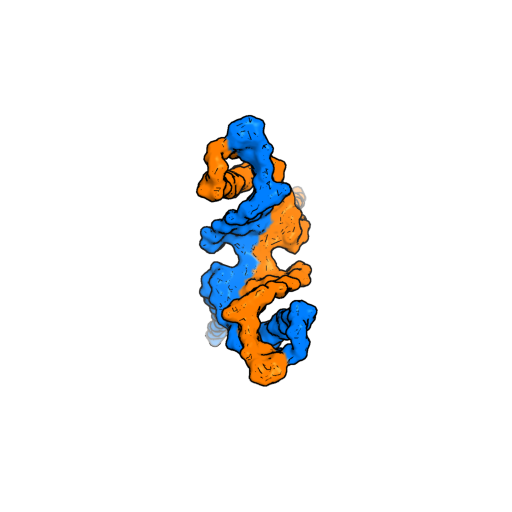 -2.838 -8.43 -2.744 1 98.12 91 VAL B C 1
ATOM 1527 O O . VAL B 1 91 ? -2.67 -8.914 -1.622 1 98.12 91 VAL B O 1
ATOM 1530 N N . PHE B 1 92 ? -3.418 -7.297 -2.895 1 95.31 92 PHE B N 1
ATOM 1531 C CA . PHE B 1 92 ? -4.145 -6.621 -1.824 1 95.31 92 PHE B CA 1
ATOM 1532 C C . PHE B 1 92 ? -5.637 -6.906 -1.922 1 95.31 92 PHE B C 1
ATOM 1534 O O . PHE B 1 92 ? -6.25 -6.691 -2.973 1 95.31 92 PHE B O 1
ATOM 1541 N N . SER B 1 93 ? -6.16 -7.422 -0.839 1 94.88 93 SER B N 1
ATOM 1542 C CA . SER B 1 93 ? -7.574 -7.77 -0.807 1 94.88 93 SER B CA 1
ATOM 1543 C C . SER B 1 93 ? -8.281 -7.109 0.374 1 94.88 93 SER B C 1
ATOM 1545 O O . SER B 1 93 ? -7.809 -7.191 1.51 1 94.88 93 SER B O 1
ATOM 1547 N N . GLN B 1 94 ? -9.359 -6.41 -0.006 1 90.69 94 GLN B N 1
ATOM 1548 C CA . GLN B 1 94 ? -10.258 -5.832 0.995 1 90.69 94 GLN B CA 1
ATOM 1549 C C . GLN B 1 94 ? -11.68 -6.348 0.821 1 90.69 94 GLN B C 1
ATOM 1551 O O . GLN B 1 94 ? -12.484 -5.734 0.115 1 90.69 94 GLN B O 1
ATOM 1556 N N . PRO B 1 95 ? -12.07 -7.316 1.537 1 83.81 95 PRO B N 1
ATOM 1557 C CA . PRO B 1 95 ? -13.352 -7.996 1.321 1 83.81 95 PRO B CA 1
ATOM 1558 C C . PRO B 1 95 ? -14.547 -7.082 1.562 1 83.81 95 PRO B C 1
ATOM 1560 O O . PRO B 1 95 ? -15.555 -7.172 0.851 1 83.81 95 PRO B O 1
ATOM 1563 N N . TRP B 1 96 ? -14.531 -6.125 2.459 1 83.94 96 TRP B N 1
ATOM 1564 C CA . TRP B 1 96 ? -15.68 -5.301 2.824 1 83.94 96 TRP B CA 1
ATOM 1565 C C . TRP B 1 96 ? -15.953 -4.25 1.757 1 83.94 96 TRP B C 1
ATOM 1567 O O . TRP B 1 96 ? -17.078 -3.756 1.639 1 83.94 96 TRP B O 1
ATOM 1577 N N . THR B 1 97 ? -14.938 -3.961 0.873 1 83.44 97 THR B N 1
ATOM 1578 C CA . THR B 1 97 ? -15.125 -3.027 -0.231 1 83.44 97 THR B CA 1
ATOM 1579 C C . THR B 1 97 ? -15.062 -3.752 -1.572 1 83.44 97 THR B C 1
ATOM 1581 O O . THR B 1 97 ? -15.203 -3.131 -2.627 1 83.44 97 THR B O 1
ATOM 1584 N N . GLN B 1 98 ? -14.711 -5.102 -1.563 1 86.88 98 GLN B N 1
ATOM 1585 C CA . GLN B 1 98 ? -14.562 -5.914 -2.768 1 86.88 98 GLN B CA 1
ATOM 1586 C C . GLN B 1 98 ? -13.438 -5.383 -3.65 1 86.88 98 GLN B C 1
ATOM 1588 O O . GLN B 1 98 ? -13.562 -5.355 -4.875 1 86.88 98 GLN B O 1
ATOM 1593 N N . THR B 1 99 ? -12.531 -4.793 -3.012 1 90.38 99 THR B N 1
ATOM 1594 C CA . THR B 1 99 ? -11.344 -4.324 -3.713 1 90.38 99 THR B CA 1
ATOM 1595 C C . THR B 1 99 ? -10.289 -5.426 -3.779 1 90.38 99 THR B C 1
ATOM 1597 O O . THR B 1 99 ? -10.055 -6.133 -2.795 1 90.38 99 THR B O 1
ATOM 1600 N N . GLU B 1 100 ? -9.695 -5.688 -4.988 1 94.62 100 GLU B N 1
ATOM 1601 C CA . GLU B 1 100 ? -8.609 -6.645 -5.184 1 94.62 100 GLU B CA 1
ATOM 1602 C C . GLU B 1 100 ? -7.629 -6.152 -6.246 1 94.62 100 GLU B C 1
ATOM 1604 O O . GLU B 1 100 ? -8.023 -5.863 -7.379 1 94.62 100 GLU B O 1
ATOM 1609 N N . GLU B 1 101 ? -6.449 -5.918 -5.828 1 95.75 101 GLU B N 1
ATOM 1610 C CA . GLU B 1 101 ? -5.414 -5.426 -6.73 1 95.75 101 GLU B CA 1
ATOM 1611 C C . GLU B 1 101 ? -4.25 -6.41 -6.82 1 95.75 101 GLU B C 1
ATOM 1613 O O . GLU B 1 101 ? -3.727 -6.855 -5.797 1 95.75 101 GLU B O 1
ATOM 1618 N N . HIS B 1 102 ? -3.883 -6.77 -8.016 1 97.12 102 HIS B N 1
ATOM 1619 C CA . HIS B 1 102 ? -2.785 -7.699 -8.266 1 97.12 102 HIS B CA 1
ATOM 1620 C C . HIS B 1 102 ? -1.583 -6.984 -8.867 1 97.12 102 HIS B C 1
ATOM 1622 O O . HIS B 1 102 ? -1.705 -6.312 -9.898 1 97.12 102 HIS B O 1
ATOM 1628 N N . THR B 1 103 ? -0.476 -7.082 -8.25 1 96.81 103 THR B N 1
ATOM 1629 C CA . THR B 1 103 ? 0.774 -6.527 -8.758 1 96.81 103 THR B CA 1
ATOM 1630 C C . THR B 1 103 ? 1.787 -7.637 -9.031 1 96.81 103 THR B C 1
ATOM 1632 O O . THR B 1 103 ? 2.1 -8.43 -8.141 1 96.81 103 THR B O 1
ATOM 1635 N N . LEU B 1 104 ? 2.238 -7.594 -10.203 1 97.06 104 LEU B N 1
ATOM 1636 C CA . LEU B 1 104 ? 3.172 -8.641 -10.602 1 97.06 104 LEU B CA 1
ATOM 1637 C C . LEU B 1 104 ? 4.613 -8.195 -10.375 1 97.06 104 LEU B C 1
ATOM 1639 O O . LEU B 1 104 ? 4.93 -7.012 -10.492 1 97.06 104 LEU B O 1
ATOM 1643 N N . GLY B 1 105 ? 5.391 -9.203 -9.961 1 93.19 105 GLY B N 1
ATOM 1644 C CA . GLY B 1 105 ? 6.809 -8.969 -9.734 1 93.19 105 GLY B CA 1
ATOM 1645 C C . GLY B 1 105 ? 7.676 -10.156 -10.109 1 93.19 105 GLY B C 1
ATOM 1646 O O . GLY B 1 105 ? 7.227 -11.062 -10.82 1 93.19 105 GLY B O 1
ATOM 1647 N N . SER B 1 106 ? 8.961 -9.969 -9.773 1 88.88 106 SER B N 1
ATOM 1648 C CA . SER B 1 106 ? 9.914 -11.031 -10.094 1 88.88 106 SER B CA 1
ATOM 1649 C C . SER B 1 106 ? 10.234 -11.875 -8.875 1 88.88 106 SER B C 1
ATOM 1651 O O . SER B 1 106 ? 10.195 -11.383 -7.742 1 88.88 106 SER B O 1
ATOM 1653 N N . CYS B 1 107 ? 10.438 -13.078 -9.164 1 89.69 107 CYS B N 1
ATOM 1654 C CA . CYS B 1 107 ? 10.875 -13.992 -8.109 1 89.69 107 CYS B CA 1
ATOM 1655 C C . CYS B 1 107 ? 12.336 -13.766 -7.766 1 89.69 107 CYS B C 1
ATOM 1657 O O . CYS B 1 107 ? 13.125 -13.359 -8.617 1 89.69 107 CYS B O 1
#

InterPro domains:
  IPR000010 Cystatin domain [PF00031] (23-96)
  IPR000010 Cystatin domain [SM00043] (20-105)
  IPR000010 Cystatin domain [cd00042] (23-101)
  IPR018073 Proteinase inhibitor I25, cystatin, conserved site [PS00287] (64-77)
  IPR046350 Cystatin superfamily [SSF54403] (16-99)
  IPR053128 Cystatin-like inhibitors [PTHR12319] (18-101)

Organism: Bursaphelenchus xylophilus (NCBI:txid6326)

Nearest PDB structures (foldseek):
  4tx4-assembly1_B  TM=5.189E-01  e=1.213E-04  Vigna unguiculata
  7d75-assembly2_D  TM=4.467E-01  e=2.667E-02  Dioscoreophyllum cumminsii
  5ycu-assembly2_D  TM=4.552E-01  e=3.174E-02  Dioscoreophyllum cumminsii
  7vww-assembly2_C  TM=5.139E-01  e=8.026E-02  Dioscoreophyllum cumminsii
  5xfu-assembly1_B  TM=4.202E-01  e=1.807E-01  Dioscoreophyllum cumminsii

Solvent-accessible surface area (backbone atoms only — not comparable to full-atom values): 12570 Å² total; per-residue (Å²): 135,86,78,78,76,78,78,79,77,78,78,71,77,73,71,75,67,73,70,61,58,82,57,49,78,40,82,45,62,54,79,36,67,66,53,44,50,53,50,50,51,47,44,54,54,47,54,71,78,42,90,74,72,70,41,86,73,48,62,73,41,34,31,36,22,54,41,64,40,35,39,33,44,36,33,31,34,34,28,48,84,94,41,75,44,63,38,22,35,41,34,42,37,22,78,94,71,70,44,73,47,74,44,80,50,76,104,135,84,80,78,78,77,78,78,76,77,78,73,78,73,72,75,67,73,70,63,56,84,58,50,77,40,83,45,61,54,82,36,68,66,53,44,52,54,50,50,53,47,45,52,54,48,55,70,76,41,90,75,69,69,41,86,73,48,62,74,41,34,31,37,23,52,42,63,38,36,38,34,44,36,31,30,35,34,29,49,84,94,44,74,45,64,38,23,33,39,33,43,38,21,80,94,73,70,44,72,47,74,43,81,50,76,105

Secondary structure (DSSP, 8-state):
---------------------TTSEEE--TT-HHHHHHHHHHHHHHHHHS-S-EEEEEEEEEEEEEEEEEEEEEEEEEEETTEEEEEEEEEEEETTTTEEEEEEEE-/---------------------TTSEEE--TT-HHHHHHHHHHHHHHHHHS-S-EEEEEEEEEEEEEEEEEEEEEEEEEEETTEEEEEEEEEEEETTTTEEEEEEEE-

Sequence (214 aa):
MSTKLTVLCFFGIMAVAYSQIPGGFAEQDVNDPQIIALAQKSFSKFAATRNGNFEFVKVKSARSQVVAGINYEIEFIVKNGNKEECVKSTVFSQPWTQTEEHTLGSCMSTKLTVLCFFGIMAVAYSQIPGGFAEQDVNDPQIIALAQKSFSKFAATRNGNFEFVKVKSARSQVVAGINYEIEFIVKNGNKEECVKSTVFSQPWTQTEEHTLGSC

pLDDT: mean 84.3, std 21.52, range [35.31, 98.81]